Protein AF-A0A0F9DWA5-F1 (afdb_monomer)

Structure (mmCIF, N/CA/C/O backbone):
data_AF-A0A0F9DWA5-F1
#
_entry.id   AF-A0A0F9DWA5-F1
#
loop_
_atom_site.group_PDB
_atom_site.id
_atom_site.type_symbol
_atom_site.label_atom_id
_atom_site.label_alt_id
_atom_site.label_comp_id
_atom_site.label_asym_id
_atom_site.label_entity_id
_atom_site.label_seq_id
_atom_site.pdbx_PDB_ins_code
_atom_site.Cartn_x
_atom_site.Cartn_y
_atom_site.Cartn_z
_atom_site.occupancy
_atom_site.B_iso_or_equiv
_atom_site.auth_seq_id
_atom_site.auth_comp_id
_atom_site.auth_asym_id
_atom_site.auth_atom_id
_atom_site.pdbx_PDB_model_num
ATOM 1 N N . MET A 1 1 ? 22.582 0.067 -8.528 1.00 77.81 1 MET A N 1
ATOM 2 C CA . MET A 1 1 ? 21.166 0.206 -8.926 1.00 77.81 1 MET A CA 1
ATOM 3 C C . MET A 1 1 ? 20.438 1.114 -7.944 1.00 77.81 1 MET A C 1
ATOM 5 O O . MET A 1 1 ? 20.363 0.809 -6.751 1.00 77.81 1 MET A O 1
ATOM 9 N N . LYS A 1 2 ? 20.006 2.281 -8.427 1.00 87.69 2 LYS A N 1
ATOM 10 C CA . LYS A 1 2 ? 19.365 3.342 -7.636 1.00 87.69 2 LYS A CA 1
ATOM 11 C C . LYS A 1 2 ? 17.876 3.031 -7.461 1.00 87.69 2 LYS A C 1
ATOM 13 O O . LYS A 1 2 ? 17.258 2.450 -8.345 1.00 87.69 2 LYS A O 1
ATOM 18 N N . LYS A 1 3 ? 17.306 3.416 -6.318 1.00 91.69 3 LYS A N 1
ATOM 19 C CA . LYS A 1 3 ? 15.872 3.288 -6.018 1.00 91.69 3 LYS A CA 1
ATOM 20 C C . LYS A 1 3 ? 15.357 4.635 -5.540 1.00 91.69 3 LYS A C 1
ATOM 22 O O . LYS A 1 3 ? 15.966 5.217 -4.642 1.00 91.69 3 LYS A O 1
ATOM 27 N N . THR A 1 4 ? 14.267 5.120 -6.111 1.00 92.38 4 THR A N 1
ATOM 28 C CA . THR A 1 4 ? 13.624 6.370 -5.688 1.00 92.38 4 THR A CA 1
ATOM 29 C C . THR A 1 4 ? 12.158 6.120 -5.411 1.00 92.38 4 THR A C 1
ATOM 31 O O . THR A 1 4 ? 11.488 5.388 -6.132 1.00 92.38 4 THR A O 1
ATOM 34 N N . ILE A 1 5 ? 11.658 6.711 -4.332 1.00 91.94 5 ILE A N 1
ATOM 35 C CA . ILE A 1 5 ? 10.231 6.683 -4.042 1.00 91.94 5 ILE A CA 1
ATOM 36 C C . ILE A 1 5 ? 9.532 7.704 -4.941 1.00 91.94 5 ILE A C 1
ATOM 38 O O . ILE A 1 5 ? 9.967 8.852 -5.024 1.00 91.94 5 ILE A O 1
ATOM 42 N N . VAL A 1 6 ? 8.471 7.278 -5.622 1.00 93.25 6 VAL A N 1
ATOM 43 C CA . VAL A 1 6 ? 7.637 8.148 -6.468 1.00 93.25 6 VAL A CA 1
ATOM 44 C C . VAL A 1 6 ? 6.417 8.605 -5.683 1.00 93.25 6 VAL A C 1
ATOM 46 O O . VAL A 1 6 ? 6.073 9.784 -5.669 1.00 93.25 6 VAL A O 1
ATOM 49 N N . THR A 1 7 ? 5.771 7.671 -4.987 1.00 88.31 7 THR A N 1
ATOM 50 C CA . THR A 1 7 ? 4.572 7.947 -4.197 1.00 88.31 7 THR A CA 1
ATOM 51 C C . THR A 1 7 ? 4.711 7.307 -2.826 1.00 88.31 7 THR A C 1
ATOM 53 O O . THR A 1 7 ? 4.876 6.093 -2.703 1.00 88.31 7 THR A O 1
ATOM 56 N N . ASN A 1 8 ? 4.656 8.156 -1.800 1.00 84.38 8 ASN A N 1
ATOM 57 C CA . ASN A 1 8 ? 4.618 7.741 -0.402 1.00 84.38 8 ASN A CA 1
ATOM 58 C C . ASN A 1 8 ? 3.272 7.084 -0.070 1.00 84.38 8 ASN A C 1
ATOM 60 O O . ASN A 1 8 ? 2.264 7.408 -0.703 1.00 84.38 8 ASN A O 1
ATOM 64 N N . PRO A 1 9 ? 3.226 6.200 0.939 1.00 82.38 9 PRO A N 1
ATOM 65 C CA . PRO A 1 9 ? 1.958 5.657 1.384 1.00 82.38 9 PRO A CA 1
ATOM 66 C C . PRO A 1 9 ? 1.143 6.773 2.053 1.00 82.38 9 PRO A C 1
ATOM 68 O O . PRO A 1 9 ? 1.690 7.613 2.768 1.00 82.38 9 PRO A O 1
ATOM 71 N N . VAL A 1 10 ? -0.174 6.781 1.837 1.00 70.56 10 VAL A N 1
ATOM 72 C CA . VAL A 1 10 ? -1.077 7.786 2.437 1.00 70.56 10 VAL A CA 1
ATOM 73 C C . VAL A 1 10 ? -1.199 7.595 3.956 1.00 70.56 10 VAL A C 1
ATOM 75 O O . VAL A 1 10 ? -1.423 8.552 4.693 1.00 70.56 10 VAL A O 1
ATOM 78 N N . TYR A 1 11 ? -1.002 6.363 4.429 1.00 75.19 11 TYR A N 1
ATOM 79 C CA . TYR A 1 11 ? -1.066 5.983 5.837 1.00 75.19 11 TYR A CA 1
ATOM 80 C C . TYR A 1 11 ? 0.146 5.136 6.231 1.00 75.19 11 TYR A C 1
ATOM 82 O O . TYR A 1 11 ? 0.718 4.424 5.406 1.00 75.19 11 TYR A O 1
ATOM 90 N N . TYR A 1 12 ? 0.513 5.179 7.511 1.00 79.44 12 TYR A N 1
ATOM 91 C CA . TYR A 1 12 ? 1.497 4.260 8.082 1.00 79.44 12 TYR A CA 1
ATOM 92 C C . TYR A 1 12 ? 0.883 2.889 8.377 1.00 79.44 12 TYR A C 1
ATOM 94 O O . TYR A 1 12 ? -0.337 2.743 8.443 1.00 79.44 12 TYR A O 1
ATOM 102 N N . ALA A 1 13 ? 1.745 1.899 8.625 1.00 76.31 13 ALA A N 1
ATOM 103 C CA . ALA A 1 13 ? 1.337 0.552 9.029 1.00 76.31 13 ALA A CA 1
ATOM 104 C C . ALA A 1 13 ? 0.605 0.503 10.383 1.00 76.31 13 ALA A C 1
ATOM 106 O O . ALA A 1 13 ? -0.074 -0.474 10.681 1.00 76.31 13 ALA A O 1
ATOM 107 N N . LEU A 1 14 ? 0.734 1.556 11.195 1.00 80.56 14 LEU A N 1
ATOM 108 C CA . LEU A 1 14 ? 0.049 1.716 12.471 1.00 80.56 14 LEU A CA 1
ATOM 109 C C . LEU A 1 14 ? -0.603 3.101 12.522 1.00 80.56 14 LEU A C 1
ATOM 111 O O . LEU A 1 14 ? 0.035 4.104 12.199 1.00 80.56 14 LEU A O 1
ATOM 115 N N . SER A 1 15 ? -1.865 3.175 12.950 1.00 79.69 15 SER A N 1
ATOM 116 C CA . SER A 1 15 ? -2.516 4.469 13.192 1.00 79.69 15 SER A CA 1
ATOM 117 C C . SER A 1 15 ? -1.987 5.143 14.460 1.00 79.69 15 SER A C 1
ATOM 119 O O . SER A 1 15 ? -1.597 4.475 15.418 1.00 79.69 15 SER A O 1
ATOM 121 N N . LEU A 1 16 ? -2.050 6.478 14.505 1.00 80.81 16 LEU A N 1
ATOM 122 C CA . LEU A 1 16 ? -1.724 7.250 15.709 1.00 80.81 16 LEU A CA 1
ATOM 123 C C . LEU A 1 16 ? -2.556 6.795 16.916 1.00 80.81 16 LEU A C 1
ATOM 125 O O . LEU A 1 16 ? -2.011 6.598 17.995 1.00 80.81 16 LEU A O 1
ATOM 129 N N . ALA A 1 17 ? -3.858 6.573 16.727 1.00 71.94 17 ALA A N 1
ATOM 130 C CA . ALA A 1 17 ? -4.742 6.118 17.796 1.00 71.94 17 ALA A CA 1
ATOM 131 C C . ALA A 1 17 ? -4.324 4.742 18.346 1.00 71.94 17 ALA A C 1
ATOM 133 O O . ALA A 1 17 ? -4.272 4.558 19.558 1.00 71.94 17 ALA A O 1
ATOM 134 N N . ALA A 1 18 ? -3.972 3.789 17.474 1.00 73.88 18 ALA A N 1
ATOM 135 C CA . ALA A 1 18 ? -3.475 2.481 17.903 1.00 73.88 18 ALA A CA 1
ATOM 136 C C . ALA A 1 18 ? -2.126 2.586 18.638 1.00 73.88 18 ALA A C 1
ATOM 138 O O . ALA A 1 18 ? -1.909 1.906 19.639 1.00 73.88 18 ALA A O 1
ATOM 139 N N . ALA A 1 19 ? -1.231 3.467 18.181 1.00 83.69 19 ALA A N 1
ATOM 140 C CA . ALA A 1 19 ? 0.032 3.722 18.868 1.00 83.69 19 ALA A CA 1
ATOM 141 C C . ALA A 1 19 ? -0.183 4.338 20.259 1.00 83.69 19 ALA A C 1
ATOM 143 O O . ALA A 1 19 ? 0.452 3.913 21.221 1.00 83.69 19 ALA A O 1
ATOM 144 N N . LYS A 1 20 ? -1.099 5.302 20.382 1.00 80.62 20 LYS A N 1
ATOM 145 C CA . LYS A 1 20 ? -1.460 5.933 21.658 1.00 80.62 20 LYS A CA 1
ATOM 146 C C . LYS A 1 20 ? -2.052 4.939 22.646 1.00 80.62 20 LYS A C 1
ATOM 148 O O . LYS A 1 20 ? -1.640 4.939 23.799 1.00 80.62 20 LYS A O 1
ATOM 153 N N . GLU A 1 21 ? -2.927 4.053 22.180 1.00 80.00 21 GLU A N 1
ATOM 154 C CA . GLU A 1 21 ? -3.483 2.975 23.001 1.00 80.00 21 GLU A CA 1
ATOM 155 C C . GLU A 1 21 ? -2.374 2.057 23.539 1.00 80.00 21 GLU A C 1
ATOM 157 O O . GLU A 1 21 ? -2.288 1.808 24.740 1.00 80.00 21 GLU A O 1
ATOM 162 N N . HIS A 1 22 ? -1.451 1.624 22.672 1.00 81.69 22 HIS A N 1
ATOM 163 C CA . HIS A 1 22 ? -0.311 0.796 23.077 1.00 81.69 22 HIS A CA 1
ATOM 164 C C . HIS A 1 22 ? 0.600 1.500 24.099 1.00 81.69 22 HIS A C 1
ATOM 166 O O . HIS A 1 22 ? 1.087 0.874 25.041 1.00 81.69 22 HIS A O 1
ATOM 172 N N . LEU A 1 23 ? 0.816 2.807 23.929 1.00 87.69 23 LEU A N 1
ATOM 173 C CA . LEU A 1 23 ? 1.617 3.633 24.835 1.00 87.69 23 LEU A CA 1
ATOM 174 C C . LEU A 1 23 ? 0.845 4.098 26.082 1.00 87.69 23 LEU A C 1
ATOM 176 O O . LEU A 1 23 ? 1.458 4.676 26.977 1.00 87.69 23 LEU A O 1
ATOM 180 N N . ARG A 1 24 ? -0.468 3.833 26.157 1.00 88.38 24 ARG A N 1
ATOM 181 C CA . ARG A 1 24 ? -1.392 4.325 27.194 1.00 88.38 24 ARG A CA 1
ATOM 182 C C . ARG A 1 24 ? -1.396 5.855 27.324 1.00 88.38 24 ARG A C 1
ATOM 184 O O . ARG A 1 24 ? -1.389 6.385 28.431 1.00 88.38 24 ARG A O 1
ATOM 191 N N . VAL A 1 25 ? -1.394 6.553 26.188 1.00 84.81 25 VAL A N 1
ATOM 192 C CA . VAL A 1 25 ? -1.434 8.022 26.097 1.00 84.81 25 VAL A CA 1
ATOM 193 C C . VAL A 1 25 ? -2.840 8.479 25.710 1.00 84.81 25 VAL A C 1
ATOM 195 O O . VAL A 1 25 ? -3.324 8.156 24.627 1.00 84.81 25 VAL A O 1
ATOM 198 N N . ASP A 1 26 ? -3.481 9.275 26.561 1.00 86.19 26 ASP A N 1
ATOM 199 C CA . ASP A 1 26 ? -4.858 9.760 26.383 1.00 86.19 26 ASP A CA 1
ATOM 200 C C . ASP A 1 26 ? -4.954 11.230 25.924 1.00 86.19 26 ASP A C 1
ATOM 202 O O . ASP A 1 26 ? -5.999 11.669 25.444 1.00 86.19 26 ASP A O 1
ATOM 206 N N . HIS A 1 27 ? -3.862 11.991 25.993 1.00 85.69 27 HIS A N 1
ATOM 207 C CA . HIS A 1 27 ? -3.812 13.406 25.615 1.00 85.69 27 HIS A CA 1
ATOM 208 C C . HIS A 1 27 ? -3.275 13.634 24.196 1.00 85.69 27 HIS A C 1
ATOM 210 O O . HIS A 1 27 ? -2.705 12.740 23.578 1.00 85.69 27 HIS A O 1
ATOM 216 N N . THR A 1 28 ? -3.418 14.852 23.667 1.00 90.56 28 THR A N 1
ATOM 217 C CA . THR A 1 28 ? -3.025 15.206 22.285 1.00 90.56 28 THR A CA 1
ATOM 218 C C . THR A 1 28 ? -1.661 15.889 22.158 1.00 90.56 28 THR A C 1
ATOM 220 O O . THR A 1 28 ? -1.151 16.042 21.052 1.00 90.56 28 THR A O 1
ATOM 223 N N . ALA A 1 29 ? -1.036 16.287 23.273 1.00 93.25 29 ALA A N 1
ATOM 224 C CA . ALA A 1 29 ? 0.234 17.026 23.256 1.00 93.25 29 ALA A CA 1
ATOM 225 C C . ALA A 1 29 ? 1.382 16.286 22.533 1.00 93.25 29 ALA A C 1
ATOM 227 O O . ALA A 1 29 ? 2.202 16.928 21.880 1.00 93.25 29 ALA A O 1
ATOM 228 N N . ASP A 1 30 ? 1.397 14.951 22.588 1.00 92.50 30 ASP A N 1
ATOM 229 C CA . ASP A 1 30 ? 2.454 14.121 21.996 1.00 92.50 30 ASP A CA 1
ATOM 230 C C . ASP A 1 30 ? 2.105 13.591 20.599 1.00 92.50 30 ASP A C 1
ATOM 232 O O . ASP A 1 30 ? 2.911 12.887 19.988 1.00 92.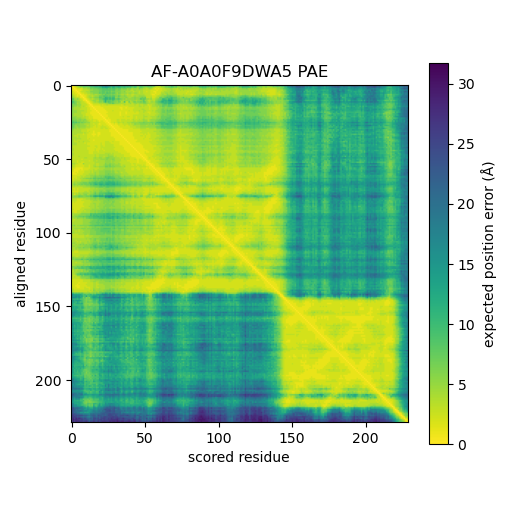50 30 ASP A O 1
ATOM 236 N N . ASP A 1 31 ? 0.937 13.936 20.050 1.00 88.19 31 ASP A N 1
ATOM 237 C CA . ASP A 1 31 ? 0.432 13.361 18.797 1.00 88.19 31 ASP A CA 1
ATOM 238 C C . ASP A 1 31 ? 1.412 13.552 17.632 1.00 88.19 31 ASP A C 1
ATOM 240 O O . ASP A 1 31 ? 1.652 12.629 16.846 1.00 88.19 31 ASP A O 1
ATOM 244 N N . ALA A 1 32 ? 2.040 14.728 17.546 1.00 89.56 32 ALA A N 1
ATOM 245 C CA . ALA A 1 32 ? 3.037 15.035 16.523 1.00 89.56 32 ALA A CA 1
ATOM 246 C C . ALA A 1 32 ? 4.321 14.201 16.688 1.00 89.56 32 ALA A C 1
ATOM 248 O O . ALA A 1 32 ? 4.887 13.705 15.705 1.00 89.56 32 ALA A O 1
ATOM 249 N N . TYR A 1 33 ? 4.772 14.011 17.930 1.00 93.25 33 TYR A N 1
ATOM 250 C CA . TYR A 1 33 ? 5.965 13.223 18.221 1.00 93.25 33 TYR A CA 1
ATOM 251 C C . TYR A 1 33 ? 5.721 11.736 17.956 1.00 93.25 33 TYR A C 1
ATOM 253 O O . TYR A 1 33 ? 6.492 11.113 17.226 1.00 93.25 33 TYR A O 1
ATOM 261 N N . ILE A 1 34 ? 4.612 11.187 18.461 1.00 89.12 34 ILE A N 1
ATOM 262 C CA . ILE A 1 34 ? 4.220 9.790 18.245 1.00 89.12 34 ILE A CA 1
ATOM 263 C C . ILE A 1 34 ? 4.060 9.516 16.746 1.00 89.12 34 ILE A C 1
ATOM 265 O O . ILE A 1 34 ? 4.596 8.528 16.253 1.00 89.12 34 ILE A O 1
ATOM 269 N N . SER A 1 35 ? 3.426 10.419 15.990 1.00 87.06 35 SER A N 1
ATOM 270 C CA . SER A 1 35 ? 3.307 10.287 14.529 1.00 87.06 35 SER A CA 1
ATOM 271 C C . SER A 1 35 ? 4.669 10.201 13.835 1.00 87.06 35 SER A C 1
ATOM 273 O O . SER A 1 35 ? 4.864 9.383 12.936 1.00 87.06 35 SER A O 1
ATOM 275 N N . THR A 1 36 ? 5.642 10.997 14.285 1.00 89.88 36 THR A N 1
ATOM 276 C CA . THR A 1 36 ? 7.017 10.935 13.770 1.00 89.88 36 THR A CA 1
ATOM 277 C C . THR A 1 36 ? 7.680 9.600 14.123 1.00 89.88 36 THR A C 1
ATOM 279 O O . THR A 1 36 ? 8.304 8.977 13.263 1.00 89.88 36 THR A O 1
ATOM 282 N N . GLN A 1 37 ? 7.513 9.119 15.361 1.00 92.31 37 GLN A N 1
ATOM 283 C CA . GLN A 1 37 ? 8.062 7.831 15.798 1.00 92.31 37 GLN A CA 1
ATOM 284 C C . GLN A 1 37 ? 7.460 6.646 15.037 1.00 92.31 37 GLN A C 1
ATOM 286 O O . GLN A 1 37 ? 8.197 5.728 14.687 1.00 92.31 37 GLN A O 1
ATOM 291 N N . ILE A 1 38 ? 6.164 6.680 14.706 1.00 89.62 38 ILE A N 1
ATOM 292 C CA . ILE A 1 38 ? 5.529 5.675 13.840 1.00 89.62 38 ILE A CA 1
ATOM 293 C C . ILE A 1 38 ? 6.232 5.631 12.478 1.00 89.62 38 ILE A C 1
ATOM 295 O O . ILE A 1 38 ? 6.550 4.545 11.988 1.00 89.62 38 ILE A O 1
ATOM 299 N N . GLY A 1 39 ? 6.530 6.791 11.885 1.00 86.94 39 GLY A N 1
ATOM 300 C CA . GLY A 1 39 ? 7.271 6.875 10.626 1.00 86.94 39 GLY A CA 1
ATOM 301 C C . GLY A 1 39 ? 8.676 6.275 10.729 1.00 86.94 39 GLY A C 1
ATOM 302 O O . GLY A 1 39 ? 9.043 5.418 9.925 1.00 86.94 39 GLY A O 1
ATOM 303 N N . VAL A 1 40 ? 9.445 6.651 11.757 1.00 89.62 40 VAL A N 1
ATOM 304 C CA . VAL A 1 40 ? 10.798 6.109 11.986 1.00 89.62 40 VAL A CA 1
ATOM 305 C C . VAL A 1 40 ? 10.766 4.598 12.2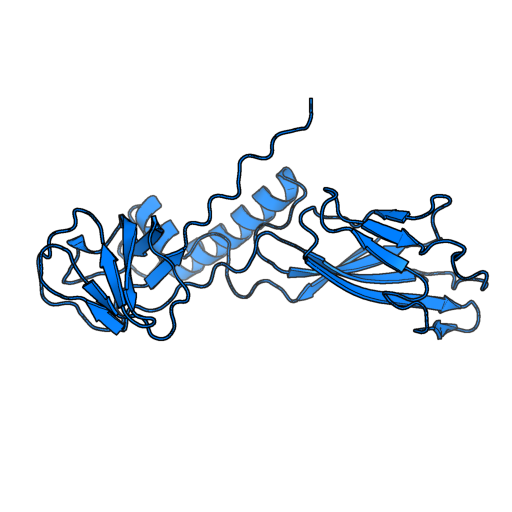22 1.00 89.62 40 VAL A C 1
ATOM 307 O O . VAL A 1 40 ? 11.561 3.865 11.630 1.00 89.62 40 VAL A O 1
ATOM 310 N N . ALA A 1 41 ? 9.839 4.116 13.051 1.00 90.50 41 ALA A N 1
ATOM 311 C CA . ALA A 1 41 ? 9.671 2.695 13.333 1.00 90.50 41 ALA A CA 1
ATOM 312 C C . ALA A 1 41 ? 9.296 1.913 12.067 1.00 90.50 41 ALA A C 1
ATOM 314 O O . ALA A 1 41 ? 9.882 0.863 11.808 1.00 90.50 41 ALA A O 1
ATOM 315 N N . THR A 1 42 ? 8.397 2.458 11.241 1.00 89.62 42 THR A N 1
ATOM 316 C CA . THR A 1 42 ? 8.016 1.866 9.950 1.00 89.62 42 THR A CA 1
ATOM 317 C C . THR A 1 42 ? 9.231 1.755 9.032 1.00 89.62 42 THR A C 1
ATOM 319 O O . THR A 1 42 ? 9.533 0.669 8.547 1.00 89.62 42 THR A O 1
ATOM 322 N N . LEU A 1 43 ? 10.002 2.835 8.863 1.00 88.12 43 LEU A N 1
ATOM 323 C CA . LEU A 1 43 ? 11.220 2.823 8.043 1.00 88.12 43 LEU A CA 1
ATOM 324 C C . LEU A 1 43 ? 12.256 1.816 8.558 1.00 88.12 43 LEU A C 1
ATOM 326 O O . LEU A 1 43 ? 12.900 1.120 7.769 1.00 88.12 43 LEU A O 1
ATOM 330 N N . LYS A 1 44 ? 12.415 1.710 9.882 1.00 90.25 44 LYS A N 1
ATOM 331 C CA . LYS A 1 44 ? 13.334 0.752 10.501 1.00 90.25 44 LYS A CA 1
ATOM 332 C C . LYS A 1 44 ? 12.888 -0.691 10.261 1.00 90.25 44 LYS A C 1
ATOM 334 O O . LYS A 1 44 ? 13.730 -1.521 9.914 1.00 90.25 44 LYS A O 1
ATOM 339 N N . ALA A 1 45 ? 11.596 -0.975 10.411 1.00 89.56 45 ALA A N 1
ATOM 340 C CA . ALA A 1 45 ? 11.018 -2.286 10.140 1.00 89.56 45 ALA A CA 1
ATOM 341 C C . ALA A 1 45 ? 11.176 -2.664 8.662 1.00 89.56 45 ALA A C 1
ATOM 343 O O . ALA A 1 45 ? 11.702 -3.730 8.359 1.00 89.56 45 ALA A O 1
ATOM 344 N N . GLU A 1 46 ? 10.828 -1.770 7.736 1.00 90.81 46 GLU A N 1
ATOM 345 C CA . GLU A 1 46 ? 10.997 -1.990 6.294 1.00 90.81 46 GLU A CA 1
ATOM 346 C C . GLU A 1 46 ? 12.461 -2.231 5.903 1.00 90.81 46 GLU A C 1
ATOM 348 O O . GLU A 1 46 ? 12.759 -3.100 5.081 1.00 90.81 46 GLU A O 1
ATOM 353 N N . SER A 1 47 ? 13.395 -1.496 6.518 1.00 88.00 47 SER A N 1
ATOM 354 C CA . SER A 1 47 ? 14.834 -1.685 6.311 1.00 88.00 47 SER A CA 1
ATOM 355 C C . SER A 1 47 ? 15.304 -3.069 6.766 1.00 88.00 47 SER A C 1
ATOM 357 O O . SER A 1 47 ? 16.063 -3.725 6.052 1.00 88.00 47 SER A O 1
ATOM 359 N N . TYR A 1 48 ? 14.831 -3.524 7.930 1.00 89.00 48 TYR A N 1
ATOM 360 C CA . TYR A 1 48 ? 15.170 -4.834 8.481 1.00 89.00 48 TYR A CA 1
ATOM 361 C C . TYR A 1 48 ? 14.557 -5.978 7.662 1.00 89.00 48 TYR A C 1
ATOM 363 O O . TYR A 1 48 ? 15.246 -6.934 7.317 1.00 89.00 48 TYR A O 1
ATOM 371 N N . LEU A 1 49 ? 13.280 -5.846 7.295 1.00 87.50 49 LEU A N 1
ATOM 372 C CA . LEU A 1 49 ? 12.525 -6.851 6.545 1.00 87.50 49 LEU A CA 1
ATOM 373 C C . LEU A 1 49 ? 12.871 -6.874 5.050 1.00 87.50 49 LEU A C 1
ATOM 375 O O . LEU A 1 49 ? 12.512 -7.826 4.362 1.00 87.50 49 LEU A O 1
ATOM 379 N N . ARG A 1 50 ? 13.536 -5.828 4.536 1.00 88.69 50 ARG A N 1
ATOM 380 C CA . ARG A 1 50 ? 13.775 -5.585 3.099 1.00 88.69 50 ARG A CA 1
ATOM 381 C C . ARG A 1 50 ? 12.486 -5.599 2.264 1.00 88.69 50 ARG A C 1
ATOM 383 O O . ARG A 1 50 ? 12.490 -5.994 1.099 1.00 88.69 50 ARG A O 1
ATOM 390 N N . ARG A 1 51 ? 11.386 -5.145 2.864 1.00 89.56 51 ARG A N 1
ATOM 391 C CA . ARG A 1 51 ? 10.026 -5.155 2.304 1.00 89.56 51 ARG A CA 1
ATOM 392 C C . ARG A 1 51 ? 9.348 -3.811 2.535 1.00 89.56 51 ARG A C 1
ATOM 394 O O . ARG A 1 51 ? 9.797 -3.037 3.378 1.00 89.56 51 ARG A O 1
ATOM 401 N N . LYS A 1 52 ? 8.270 -3.552 1.796 1.00 88.94 52 LYS A N 1
ATOM 402 C CA . LYS A 1 52 ? 7.396 -2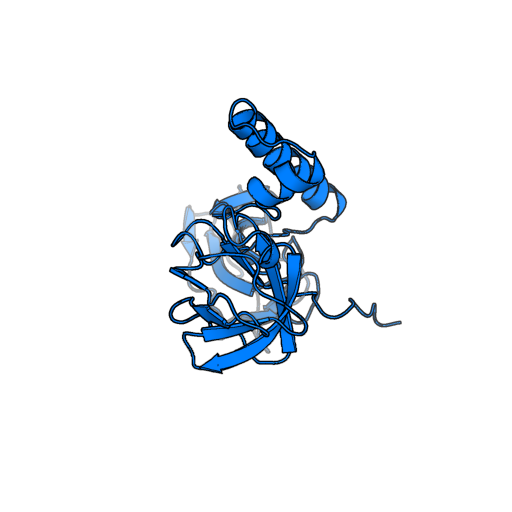.391 1.990 1.00 88.94 52 LYS A CA 1
ATOM 403 C C . LYS A 1 52 ? 6.090 -2.840 2.607 1.00 88.94 52 LYS A C 1
ATOM 405 O O . LYS A 1 52 ? 5.448 -3.735 2.076 1.00 88.94 52 LYS A O 1
ATOM 410 N N . LEU A 1 53 ? 5.759 -2.284 3.771 1.00 86.50 53 LEU A N 1
ATOM 411 C CA . LEU A 1 53 ? 4.624 -2.761 4.565 1.00 86.50 53 LEU A CA 1
ATOM 412 C C . LEU A 1 53 ? 3.304 -2.239 4.005 1.00 86.50 53 LEU A C 1
ATOM 414 O O . LEU A 1 53 ? 2.337 -2.984 3.937 1.00 86.50 53 LEU A O 1
ATOM 418 N N . ILE A 1 54 ? 3.293 -0.981 3.567 1.00 86.69 54 ILE A N 1
ATOM 419 C CA . ILE A 1 54 ? 2.145 -0.349 2.918 1.00 86.69 54 ILE A CA 1
ATOM 420 C C . ILE A 1 54 ? 2.454 -0.147 1.444 1.00 86.69 54 ILE A C 1
ATOM 422 O O . ILE A 1 54 ? 3.597 0.151 1.091 1.00 86.69 54 ILE A O 1
ATOM 426 N N . THR A 1 55 ? 1.433 -0.293 0.601 1.00 88.56 55 THR A N 1
ATOM 427 C CA . THR A 1 55 ? 1.549 -0.082 -0.842 1.00 88.56 55 THR A CA 1
ATOM 428 C C . THR A 1 55 ? 2.149 1.286 -1.171 1.00 88.56 55 THR A C 1
ATOM 430 O O . THR A 1 55 ? 1.664 2.325 -0.717 1.00 88.56 55 THR A O 1
ATOM 433 N N . GLN A 1 56 ? 3.214 1.270 -1.971 1.00 90.31 56 GLN A N 1
ATOM 434 C CA . GLN A 1 56 ? 3.982 2.434 -2.410 1.00 90.31 56 GLN A CA 1
ATOM 435 C C . GLN A 1 56 ? 4.422 2.265 -3.863 1.00 90.31 56 GLN A C 1
ATOM 437 O O . GLN A 1 56 ? 4.606 1.142 -4.338 1.00 90.31 56 GLN A O 1
ATOM 442 N N . THR A 1 57 ? 4.676 3.388 -4.534 1.00 93.56 57 THR A N 1
ATOM 443 C CA . THR A 1 57 ? 5.220 3.399 -5.898 1.00 93.56 57 THR A CA 1
ATOM 444 C C . THR A 1 57 ? 6.702 3.731 -5.863 1.00 93.56 57 THR A C 1
ATOM 446 O O . THR A 1 57 ? 7.107 4.760 -5.310 1.00 93.56 57 THR A O 1
ATOM 449 N N . TRP A 1 58 ? 7.505 2.874 -6.485 1.00 95.44 58 TRP A N 1
ATOM 450 C CA . TRP A 1 58 ? 8.956 2.974 -6.540 1.00 95.44 58 TRP A CA 1
ATOM 451 C C . TRP A 1 58 ? 9.452 2.986 -7.980 1.00 95.44 58 TRP A C 1
ATOM 453 O O . TRP A 1 58 ? 8.901 2.331 -8.858 1.00 95.44 58 TRP A O 1
ATOM 463 N N . GLN A 1 59 ? 10.531 3.728 -8.185 1.00 96.00 59 GLN A N 1
ATOM 464 C CA . GLN A 1 59 ? 11.360 3.704 -9.376 1.00 96.00 59 GLN A CA 1
ATOM 465 C C . GLN A 1 59 ? 12.645 2.946 -9.067 1.00 96.00 59 GLN A C 1
ATOM 467 O O . GLN A 1 59 ? 13.279 3.152 -8.023 1.00 96.00 59 GLN A O 1
ATOM 472 N N . TYR A 1 60 ? 13.037 2.087 -9.992 1.00 95.31 60 TYR A N 1
ATOM 473 C CA . TYR A 1 60 ? 14.271 1.330 -9.956 1.00 95.31 60 TYR A CA 1
ATOM 474 C C . TYR A 1 60 ? 15.058 1.568 -11.231 1.00 95.31 60 TYR A C 1
ATOM 476 O O . TYR A 1 60 ? 14.508 1.477 -12.323 1.00 95.31 60 TYR A O 1
ATOM 484 N N . PHE A 1 61 ? 16.343 1.869 -11.068 1.00 94.31 61 PHE A N 1
ATOM 485 C CA . PHE A 1 61 ? 17.226 2.166 -12.183 1.00 94.31 61 PHE A CA 1
ATOM 486 C C . PHE A 1 61 ? 18.320 1.117 -12.322 1.00 94.31 61 PHE A C 1
ATOM 488 O O . PHE A 1 61 ? 18.997 0.777 -11.336 1.00 94.31 61 PHE A O 1
ATOM 495 N N . MET A 1 62 ? 18.505 0.654 -13.556 1.00 93.50 62 MET A N 1
ATOM 496 C CA . MET A 1 62 ? 19.510 -0.331 -13.941 1.00 93.50 62 MET A CA 1
ATOM 497 C C . MET A 1 62 ? 20.454 0.254 -14.991 1.00 93.50 62 MET A C 1
ATOM 499 O O . MET A 1 62 ? 20.053 1.061 -15.829 1.00 93.50 62 MET A O 1
ATOM 503 N N . ASP A 1 63 ? 21.716 -0.169 -14.922 1.00 92.44 63 ASP A N 1
ATOM 504 C CA . ASP A 1 63 ? 22.774 0.282 -15.832 1.00 92.44 63 ASP A CA 1
ATOM 505 C C . ASP A 1 63 ? 22.870 -0.595 -17.093 1.00 92.44 63 ASP A C 1
ATOM 507 O O . ASP A 1 63 ? 23.411 -0.165 -18.106 1.00 92.44 63 ASP A O 1
ATOM 511 N N . TYR A 1 64 ? 22.340 -1.821 -17.035 1.00 92.06 64 TYR A N 1
ATOM 512 C CA . TYR A 1 64 ? 22.345 -2.801 -18.120 1.00 92.06 64 TYR A CA 1
ATOM 513 C C . TYR A 1 64 ? 21.168 -3.776 -17.976 1.00 92.06 64 TYR A C 1
ATOM 515 O O . TYR A 1 64 ? 20.673 -3.994 -16.866 1.00 92.06 64 TYR A O 1
ATOM 523 N N . TRP A 1 65 ? 20.738 -4.368 -19.093 1.00 93.69 65 TRP A N 1
ATOM 524 C CA . TRP A 1 65 ? 19.771 -5.469 -19.104 1.00 93.69 65 TRP A CA 1
ATOM 525 C C . TRP A 1 65 ? 20.397 -6.747 -18.529 1.00 93.69 65 TRP A C 1
ATOM 527 O O . TRP A 1 65 ? 21.569 -7.008 -18.804 1.00 93.69 65 TRP A O 1
ATOM 537 N N . PRO A 1 66 ? 19.666 -7.544 -17.731 1.00 93.00 66 PRO A N 1
ATOM 538 C CA . PRO A 1 66 ? 20.207 -8.785 -17.186 1.00 93.00 66 PRO A CA 1
ATOM 539 C C . PRO A 1 66 ? 20.441 -9.828 -18.291 1.00 93.00 66 PRO A C 1
ATOM 541 O O . PRO A 1 66 ? 19.841 -9.765 -19.359 1.00 93.00 66 PRO A O 1
ATOM 544 N N . GLU A 1 67 ? 21.294 -10.815 -18.013 1.00 90.94 67 GLU A N 1
ATOM 545 C CA . GLU A 1 67 ? 21.510 -11.961 -18.915 1.00 90.94 67 GLU A CA 1
ATOM 546 C C . GLU A 1 67 ? 20.348 -12.968 -18.864 1.00 90.94 67 GLU A C 1
ATOM 548 O O . GLU A 1 67 ? 20.110 -13.708 -19.816 1.00 90.94 67 GLU A O 1
ATOM 553 N N . GLU A 1 68 ? 19.615 -12.979 -17.751 1.00 92.81 68 GLU A N 1
ATOM 554 C CA . GLU A 1 68 ? 18.458 -13.842 -17.523 1.00 92.81 68 GLU A CA 1
ATOM 555 C C . GLU A 1 68 ? 17.210 -13.321 -18.243 1.00 92.81 68 GLU A C 1
ATOM 557 O O . GLU A 1 68 ? 17.027 -12.118 -18.430 1.00 92.81 68 GLU A O 1
ATOM 562 N N . ASN A 1 69 ? 16.258 -14.209 -18.526 1.00 93.69 69 ASN A N 1
ATOM 563 C CA . ASN A 1 69 ? 14.978 -13.847 -19.143 1.00 93.69 69 ASN A CA 1
ATOM 564 C C . ASN A 1 69 ? 13.992 -13.138 -18.191 1.00 93.69 69 ASN A C 1
ATOM 566 O O . ASN A 1 69 ? 12.802 -13.049 -18.491 1.00 93.69 69 ASN A O 1
ATOM 570 N N . TYR A 1 70 ? 14.454 -12.662 -17.036 1.00 93.94 70 TYR A N 1
ATOM 571 C CA . TYR A 1 70 ? 13.640 -11.902 -16.101 1.00 93.94 70 TYR A CA 1
ATOM 572 C C . TYR A 1 70 ? 14.434 -10.811 -15.381 1.00 93.94 70 TYR A C 1
ATOM 574 O O . TYR A 1 70 ? 15.631 -10.930 -15.112 1.00 93.94 70 TYR A O 1
ATOM 582 N N . ILE A 1 71 ? 13.720 -9.764 -14.980 1.00 94.56 71 ILE A N 1
ATOM 583 C CA . ILE A 1 71 ? 14.201 -8.693 -14.116 1.00 94.56 71 ILE A CA 1
ATOM 584 C C . ILE A 1 71 ? 13.581 -8.882 -12.734 1.00 94.56 71 ILE A C 1
ATOM 586 O O . ILE A 1 71 ? 12.367 -8.772 -12.563 1.00 94.56 71 ILE A O 1
ATOM 590 N N . THR A 1 72 ? 14.412 -9.134 -11.724 1.00 93.31 72 THR A N 1
ATOM 591 C CA . THR A 1 72 ? 13.957 -9.198 -10.328 1.00 93.31 72 THR A CA 1
ATOM 592 C C . THR A 1 72 ? 13.782 -7.795 -9.765 1.00 93.31 72 THR A C 1
ATOM 594 O O . THR A 1 72 ? 14.750 -7.032 -9.666 1.00 93.31 72 THR A O 1
ATOM 597 N N . LEU A 1 73 ? 12.566 -7.466 -9.333 1.00 92.50 73 LEU A N 1
ATOM 598 C CA . LEU A 1 73 ? 12.279 -6.178 -8.719 1.00 92.50 73 LEU A CA 1
ATOM 599 C C . LEU A 1 73 ? 12.567 -6.206 -7.214 1.00 92.50 73 LEU A C 1
ATOM 601 O O . LEU A 1 73 ? 12.329 -7.207 -6.533 1.00 92.50 73 LEU A O 1
ATOM 605 N N . PRO A 1 74 ? 13.130 -5.116 -6.664 1.00 87.75 74 PRO A N 1
ATOM 606 C CA . PRO A 1 74 ? 13.376 -5.030 -5.239 1.00 87.75 74 PRO A CA 1
ATOM 607 C C . PRO A 1 74 ? 12.063 -4.836 -4.481 1.00 87.75 74 PRO A C 1
ATOM 609 O O . PRO A 1 74 ? 11.146 -4.204 -4.986 1.00 87.75 74 PRO A O 1
ATOM 612 N N . PHE A 1 75 ? 12.067 -5.250 -3.212 1.00 82.94 75 PHE A N 1
ATOM 613 C CA . PHE A 1 75 ? 10.913 -5.201 -2.312 1.00 82.94 75 PHE A CA 1
ATOM 614 C C . PHE A 1 75 ? 9.837 -6.212 -2.744 1.00 82.94 75 PHE A C 1
ATOM 616 O O . PHE A 1 75 ? 9.192 -6.066 -3.774 1.00 82.94 75 PHE A O 1
ATOM 623 N N . GLY A 1 76 ? 9.695 -7.284 -1.959 1.00 80.38 76 GLY A N 1
ATOM 624 C CA . GLY A 1 76 ? 8.686 -8.323 -2.182 1.00 80.38 76 GLY A CA 1
ATOM 625 C C . GLY A 1 76 ? 7.246 -7.798 -2.180 1.00 80.38 76 GLY A C 1
ATOM 626 O O . GLY A 1 76 ? 7.016 -6.649 -1.806 1.00 80.38 76 GLY A O 1
ATOM 627 N N . GLN A 1 77 ? 6.287 -8.661 -2.536 1.00 87.94 77 GLN A N 1
ATOM 628 C CA . GLN A 1 77 ? 4.887 -8.292 -2.824 1.00 87.94 77 GLN A CA 1
ATOM 629 C C . GLN A 1 77 ? 4.780 -7.228 -3.918 1.00 87.94 77 GLN A C 1
ATOM 631 O O . GLN A 1 77 ? 4.530 -6.052 -3.655 1.00 87.94 77 GLN A O 1
ATOM 636 N N . LEU A 1 78 ? 5.008 -7.655 -5.157 1.00 91.44 78 LEU A N 1
ATOM 637 C CA . LEU A 1 78 ? 4.756 -6.843 -6.339 1.00 91.44 78 LEU A CA 1
ATOM 638 C C . LEU A 1 78 ? 3.252 -6.847 -6.641 1.00 91.44 78 LEU A C 1
ATOM 640 O O . LEU A 1 78 ? 2.659 -7.913 -6.764 1.00 91.44 78 LEU A O 1
ATOM 644 N N . ASN A 1 79 ? 2.653 -5.670 -6.812 1.00 90.19 79 ASN A N 1
ATOM 645 C CA . ASN A 1 79 ? 1.240 -5.548 -7.185 1.00 90.19 79 ASN A CA 1
ATOM 646 C C . ASN A 1 79 ? 1.100 -5.329 -8.692 1.00 90.19 79 ASN A C 1
ATOM 648 O O . ASN A 1 79 ? 0.267 -5.943 -9.352 1.00 90.19 79 ASN A O 1
ATOM 652 N N . SER A 1 80 ? 1.903 -4.416 -9.239 1.00 92.94 80 SER A N 1
ATOM 653 C CA . SER A 1 80 ? 1.873 -4.065 -10.658 1.00 92.94 80 SER A CA 1
ATOM 654 C C . SER A 1 80 ? 3.153 -3.355 -11.071 1.00 92.94 80 SER A C 1
ATOM 656 O O . SER A 1 80 ? 3.734 -2.615 -10.278 1.00 92.94 80 SER A O 1
ATOM 658 N N . ILE A 1 81 ? 3.532 -3.486 -12.335 1.00 95.88 81 ILE A N 1
ATOM 659 C CA . ILE A 1 81 ? 4.580 -2.680 -12.964 1.00 95.88 81 ILE A CA 1
ATOM 660 C C . ILE A 1 81 ? 3.871 -1.639 -13.831 1.00 95.88 81 ILE A C 1
ATOM 662 O O . ILE A 1 81 ? 2.972 -1.978 -14.589 1.00 95.88 81 ILE A O 1
ATOM 666 N N . THR A 1 82 ? 4.202 -0.361 -13.653 1.00 95.62 82 THR A N 1
ATOM 667 C CA . THR A 1 82 ? 3.596 0.730 -14.430 1.00 95.62 82 THR A CA 1
ATOM 668 C C . THR A 1 82 ? 4.232 0.838 -15.805 1.00 95.62 82 THR A C 1
ATOM 670 O O . THR A 1 82 ? 3.527 1.052 -16.782 1.00 95.62 82 THR A O 1
ATOM 673 N N . HIS A 1 83 ? 5.560 0.763 -15.864 1.00 95.38 83 HIS A N 1
ATOM 674 C CA . HIS A 1 83 ? 6.314 0.815 -17.110 1.00 95.38 83 HIS A CA 1
ATOM 675 C C . HIS A 1 83 ? 7.744 0.322 -16.890 1.00 95.38 83 HIS A C 1
ATOM 677 O O . HIS A 1 83 ? 8.273 0.382 -15.772 1.00 95.38 83 HIS A O 1
ATOM 683 N N . ILE A 1 84 ? 8.350 -0.128 -17.983 1.00 96.44 84 ILE A N 1
ATOM 684 C CA . ILE A 1 84 ? 9.785 -0.325 -18.128 1.00 96.44 84 ILE A CA 1
ATOM 685 C C . ILE A 1 84 ? 10.190 0.522 -19.333 1.00 96.44 84 ILE A C 1
ATOM 687 O O . ILE A 1 84 ? 9.678 0.339 -20.430 1.00 96.44 84 ILE A O 1
ATOM 691 N N . LYS A 1 85 ? 11.071 1.493 -19.119 1.00 95.56 85 LYS A N 1
ATOM 692 C CA . LYS A 1 85 ? 11.532 2.423 -20.154 1.00 95.56 85 LYS A CA 1
ATOM 693 C C . LYS A 1 85 ? 13.039 2.398 -20.210 1.00 95.56 85 LYS A C 1
ATOM 695 O O . LYS A 1 85 ? 13.694 2.164 -19.193 1.00 95.56 85 LYS A O 1
ATOM 700 N N . TYR A 1 86 ? 13.593 2.698 -21.374 1.00 95.75 86 TYR A N 1
ATOM 701 C CA . TYR A 1 86 ? 15.035 2.805 -21.520 1.00 95.75 86 TYR A CA 1
ATOM 702 C C . TYR A 1 86 ? 15.431 4.016 -22.354 1.00 95.75 86 TYR A C 1
ATOM 704 O O . TYR A 1 86 ? 14.734 4.413 -23.281 1.00 95.75 86 TYR A O 1
ATOM 712 N N . THR A 1 87 ? 16.559 4.624 -22.008 1.00 95.75 87 THR A N 1
ATOM 713 C CA . THR A 1 87 ? 17.139 5.753 -22.733 1.00 95.75 87 THR A CA 1
ATOM 714 C C . THR A 1 87 ? 18.353 5.276 -23.513 1.00 95.75 87 THR A C 1
ATOM 716 O O . THR A 1 87 ? 19.253 4.649 -22.945 1.00 95.75 87 THR A O 1
ATOM 719 N N . ASP A 1 88 ? 18.368 5.555 -24.812 1.00 92.62 88 ASP A N 1
ATOM 720 C CA . ASP A 1 88 ? 19.487 5.218 -25.687 1.00 92.62 88 ASP A CA 1
ATOM 721 C C . ASP A 1 88 ? 20.657 6.212 -25.562 1.00 92.62 88 ASP A C 1
ATOM 723 O O . ASP A 1 88 ? 20.596 7.214 -24.847 1.00 92.62 88 ASP A O 1
ATOM 727 N N . ILE A 1 89 ? 21.757 5.917 -26.255 1.00 92.69 89 ILE A N 1
ATOM 728 C CA . ILE A 1 89 ? 22.978 6.728 -26.261 1.00 92.69 89 ILE A CA 1
ATOM 729 C C . ILE A 1 89 ? 22.765 8.136 -26.836 1.00 92.69 89 ILE A C 1
ATOM 731 O O . ILE A 1 89 ? 23.514 9.052 -26.490 1.00 92.69 89 ILE A O 1
ATOM 735 N N . ASP A 1 90 ? 21.732 8.315 -27.661 1.00 91.19 90 ASP A N 1
ATOM 736 C CA . ASP A 1 90 ? 21.353 9.594 -28.258 1.00 91.19 90 ASP A CA 1
ATOM 737 C C . ASP A 1 90 ? 20.458 10.426 -27.315 1.00 91.19 90 ASP A C 1
ATOM 739 O O . ASP A 1 90 ? 20.164 11.592 -27.590 1.00 91.19 90 ASP A O 1
ATOM 743 N N . GLY A 1 91 ? 20.073 9.864 -26.162 1.00 89.19 91 GLY A N 1
ATOM 744 C CA . GLY A 1 91 ? 19.247 10.511 -25.145 1.00 89.19 91 GLY A CA 1
ATOM 745 C C . GLY A 1 91 ? 17.742 10.377 -25.387 1.00 89.19 91 GLY A C 1
ATOM 746 O O . GLY A 1 91 ? 16.962 11.056 -24.715 1.00 89.19 91 GLY A O 1
ATOM 747 N N . THR A 1 92 ? 17.318 9.518 -26.315 1.00 93.00 92 THR A N 1
ATOM 748 C CA . THR A 1 92 ? 15.903 9.258 -26.593 1.00 93.00 92 THR A CA 1
ATOM 749 C C . THR A 1 92 ? 15.365 8.234 -25.603 1.00 93.00 92 THR A C 1
ATOM 751 O O . THR A 1 92 ? 15.891 7.128 -25.480 1.00 93.00 92 THR A O 1
ATOM 754 N N . THR A 1 93 ? 14.296 8.593 -24.889 1.00 94.81 93 THR A N 1
ATOM 755 C CA . THR A 1 93 ? 13.573 7.654 -24.027 1.00 94.81 93 THR A CA 1
ATOM 756 C C . THR A 1 93 ? 12.577 6.853 -24.852 1.00 94.81 93 THR A C 1
ATOM 758 O O . THR A 1 93 ? 11.596 7.396 -25.358 1.00 94.81 93 THR A O 1
ATOM 761 N N . ASN A 1 94 ? 12.821 5.554 -24.931 1.00 93.62 94 ASN A N 1
ATOM 762 C CA . ASN A 1 94 ? 11.955 4.571 -25.553 1.00 93.62 94 ASN A CA 1
ATOM 763 C C . ASN A 1 94 ? 10.950 4.044 -24.521 1.00 93.62 94 ASN A C 1
ATOM 765 O O . ASN A 1 94 ? 11.275 3.839 -23.343 1.00 93.62 94 ASN A O 1
ATOM 769 N N . THR A 1 95 ? 9.707 3.888 -24.963 1.00 94.06 95 THR A N 1
ATOM 770 C CA . THR A 1 95 ? 8.561 3.498 -24.128 1.00 94.06 95 THR A CA 1
ATOM 771 C C . THR A 1 95 ? 7.736 2.389 -24.771 1.00 94.06 95 THR A C 1
ATOM 773 O O . THR A 1 95 ? 6.560 2.275 -24.464 1.00 94.06 95 THR A O 1
ATOM 776 N N . ASP A 1 96 ? 8.333 1.653 -25.698 1.00 91.19 96 ASP A N 1
ATOM 777 C CA . ASP A 1 96 ? 7.764 0.568 -26.498 1.00 91.19 96 ASP A CA 1
ATOM 778 C C . ASP A 1 96 ? 8.152 -0.815 -25.952 1.00 91.19 96 ASP A C 1
ATOM 780 O O . ASP A 1 96 ? 8.158 -1.789 -26.686 1.00 91.19 96 ASP A O 1
ATOM 784 N N . PHE A 1 97 ? 8.526 -0.894 -24.671 1.00 93.88 97 PHE A N 1
ATOM 785 C CA . PHE A 1 97 ? 8.832 -2.148 -23.986 1.00 93.88 97 PHE A CA 1
ATOM 786 C C . PHE A 1 97 ? 7.712 -2.443 -22.984 1.00 93.88 97 PHE A C 1
ATOM 788 O O . PHE A 1 97 ? 7.792 -2.117 -21.790 1.00 93.88 97 PHE A O 1
ATOM 795 N N . ASP A 1 98 ? 6.626 -3.001 -23.501 1.00 94.12 98 ASP A N 1
ATOM 796 C CA . ASP A 1 98 ? 5.306 -3.000 -22.891 1.00 94.12 98 ASP A CA 1
ATOM 797 C C . ASP A 1 98 ? 4.911 -4.359 -22.300 1.00 94.12 98 ASP A C 1
ATOM 799 O O . ASP A 1 98 ? 5.394 -5.437 -22.654 1.00 94.12 98 ASP A O 1
ATOM 803 N N . GLU A 1 99 ? 3.996 -4.300 -21.332 1.00 93.50 99 GLU A N 1
ATOM 804 C CA . GLU A 1 99 ? 3.455 -5.508 -20.723 1.00 93.50 99 GLU A CA 1
ATOM 805 C C . GLU A 1 99 ? 2.496 -6.233 -21.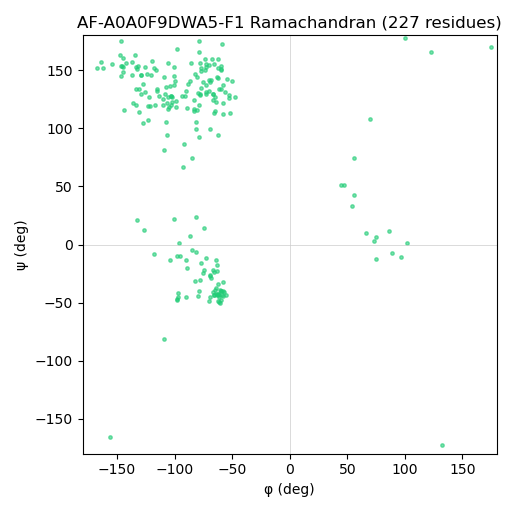683 1.00 93.50 99 GLU A C 1
ATOM 807 O O . GLU A 1 99 ? 1.578 -5.626 -22.236 1.00 93.50 99 GLU A O 1
ATOM 812 N N . ASN A 1 100 ? 2.603 -7.561 -21.739 1.00 91.69 100 ASN A N 1
ATOM 813 C CA . ASN A 1 100 ? 1.879 -8.500 -22.604 1.00 91.69 100 ASN A CA 1
ATOM 814 C C . ASN A 1 100 ? 2.307 -8.491 -24.077 1.00 91.69 100 ASN A C 1
ATOM 816 O O . ASN A 1 100 ? 1.717 -9.242 -24.855 1.00 91.69 100 ASN A O 1
ATOM 820 N N . ASP A 1 101 ? 3.318 -7.699 -24.429 1.00 93.19 101 ASP A N 1
ATOM 821 C CA . ASP A 1 101 ? 4.039 -7.816 -25.693 1.00 93.19 101 ASP A CA 1
ATOM 822 C C . ASP A 1 101 ? 5.439 -8.368 -25.378 1.00 93.19 101 ASP A C 1
ATOM 824 O O . ASP A 1 101 ? 5.617 -9.590 -25.322 1.00 93.19 101 ASP A O 1
ATOM 828 N N . GLU A 1 102 ? 6.379 -7.523 -24.946 1.00 95.69 102 GLU A N 1
ATOM 829 C CA . GLU A 1 102 ? 7.758 -7.946 -24.671 1.00 95.69 102 GLU A CA 1
ATOM 830 C C . GLU A 1 102 ? 7.934 -8.683 -23.335 1.00 95.69 102 GLU A C 1
ATOM 832 O O . GLU A 1 102 ? 8.815 -9.539 -23.195 1.00 95.69 102 GLU A O 1
ATOM 837 N N . TRP A 1 103 ? 7.124 -8.366 -22.321 1.00 96.25 103 TRP A N 1
ATOM 838 C CA . TRP A 1 103 ? 7.255 -8.956 -20.985 1.00 96.25 103 TRP A CA 1
ATOM 839 C C . TRP A 1 103 ? 5.918 -9.113 -20.257 1.00 96.25 103 TRP A C 1
ATOM 841 O O . TRP A 1 103 ? 4.918 -8.488 -20.581 1.00 96.25 103 TRP A O 1
ATOM 851 N N . THR A 1 104 ? 5.892 -9.937 -19.214 1.00 95.81 104 THR A N 1
ATOM 852 C CA . THR A 1 104 ? 4.739 -10.140 -18.326 1.00 95.81 104 THR A CA 1
ATOM 853 C C . THR A 1 104 ? 5.162 -9.993 -16.867 1.00 95.81 104 THR A C 1
ATOM 855 O O . THR A 1 104 ? 6.295 -10.321 -16.501 1.00 95.81 104 THR A O 1
ATOM 858 N N . LYS A 1 105 ? 4.284 -9.462 -16.007 1.00 94.12 105 LYS A N 1
ATOM 859 C CA . LYS A 1 105 ? 4.555 -9.426 -14.563 1.00 94.12 105 LYS A CA 1
ATOM 860 C C . LYS A 1 105 ? 4.329 -10.796 -13.924 1.00 94.12 105 LYS A C 1
ATOM 862 O O . LYS A 1 105 ? 3.289 -11.418 -14.117 1.00 94.12 105 LYS A O 1
ATOM 867 N N . ASP A 1 106 ? 5.271 -11.202 -13.087 1.00 93.38 106 ASP A N 1
ATOM 868 C CA . ASP A 1 106 ? 5.140 -12.317 -12.155 1.00 93.38 106 ASP A CA 1
ATOM 869 C C . ASP A 1 106 ? 5.012 -11.753 -10.734 1.00 93.38 106 ASP A C 1
ATOM 871 O O . ASP A 1 106 ? 5.977 -11.248 -10.144 1.00 93.38 106 ASP A O 1
ATOM 875 N N . THR A 1 107 ? 3.785 -11.809 -10.214 1.00 90.44 107 THR A N 1
ATOM 876 C CA . THR A 1 107 ? 3.429 -11.402 -8.848 1.00 90.44 107 THR A CA 1
ATOM 877 C C . THR A 1 107 ? 3.410 -12.566 -7.859 1.00 90.44 107 THR A C 1
ATOM 879 O O . THR A 1 107 ? 3.301 -12.325 -6.658 1.00 90.44 107 THR A O 1
ATOM 882 N N . ASP A 1 108 ? 3.501 -13.807 -8.344 1.00 86.81 108 ASP A N 1
ATOM 883 C CA . ASP A 1 108 ? 3.463 -15.011 -7.509 1.00 86.81 108 ASP A CA 1
ATOM 884 C C . ASP A 1 108 ? 4.846 -15.297 -6.903 1.00 86.81 108 ASP A C 1
ATOM 886 O O . ASP A 1 108 ? 4.958 -15.792 -5.778 1.00 86.81 108 ASP A O 1
ATOM 890 N N . SER A 1 109 ? 5.913 -14.930 -7.620 1.00 87.00 109 SER A N 1
ATOM 891 C CA . SER A 1 109 ? 7.276 -14.930 -7.095 1.00 87.00 109 SER A CA 1
ATOM 892 C C . SER A 1 109 ? 7.500 -13.831 -6.051 1.00 87.00 109 SER A C 1
ATOM 894 O O . SER A 1 109 ? 7.083 -12.682 -6.203 1.00 87.00 109 SER A O 1
ATOM 896 N N . ASP A 1 110 ? 8.271 -14.156 -5.011 1.00 85.31 110 ASP A N 1
ATOM 897 C CA . ASP A 1 110 ? 8.705 -13.202 -3.992 1.00 85.31 110 ASP A CA 1
ATOM 898 C C . ASP A 1 110 ? 10.236 -13.260 -3.820 1.00 85.31 110 ASP A C 1
ATOM 900 O O . ASP A 1 110 ? 10.744 -14.215 -3.223 1.00 85.31 110 ASP A O 1
ATOM 904 N N . PRO A 1 111 ? 11.006 -12.281 -4.339 1.00 88.00 111 PRO A N 1
ATOM 905 C CA . PRO A 1 111 ? 10.566 -11.005 -4.921 1.00 88.00 111 PRO A CA 1
ATOM 906 C C . PRO A 1 111 ? 9.923 -11.127 -6.311 1.00 88.00 111 PRO A C 1
ATOM 908 O O . PRO A 1 111 ? 10.300 -12.005 -7.092 1.00 88.00 111 PRO A O 1
ATOM 911 N N . GLY A 1 112 ? 9.001 -10.206 -6.616 1.00 90.75 112 GLY A N 1
ATOM 912 C CA . GLY A 1 112 ? 8.292 -10.158 -7.898 1.00 90.75 112 GLY A CA 1
ATOM 913 C C . GLY A 1 112 ? 9.212 -9.844 -9.076 1.00 90.75 112 GLY A C 1
ATOM 914 O O . GLY A 1 112 ? 10.283 -9.244 -8.912 1.00 90.75 112 GLY A O 1
ATOM 915 N N . ARG A 1 113 ? 8.807 -10.273 -10.272 1.00 94.62 113 ARG A N 1
ATOM 916 C CA . ARG A 1 113 ? 9.658 -10.248 -11.470 1.00 94.62 113 ARG A CA 1
ATOM 917 C C . ARG A 1 113 ? 8.916 -9.669 -12.670 1.00 94.62 113 ARG A C 1
ATOM 919 O O . ARG A 1 113 ? 7.702 -9.804 -12.778 1.00 94.62 113 ARG A O 1
ATOM 926 N N . ALA A 1 114 ? 9.657 -9.052 -13.583 1.00 95.62 114 ALA A N 1
ATOM 927 C CA . ALA A 1 114 ? 9.217 -8.859 -14.962 1.00 95.62 114 ALA A CA 1
ATOM 928 C C . ALA A 1 114 ? 9.871 -9.955 -15.804 1.00 95.62 114 ALA A C 1
ATOM 930 O O . ALA A 1 114 ? 11.096 -10.032 -15.829 1.00 95.62 114 ALA A O 1
ATOM 931 N N . VAL A 1 115 ? 9.090 -10.827 -16.430 1.00 96.19 115 VAL A N 1
ATOM 932 C CA . VAL A 1 115 ? 9.593 -11.974 -17.198 1.00 96.19 115 VAL A CA 1
ATOM 933 C C . VAL A 1 115 ? 9.380 -11.697 -18.678 1.00 96.19 115 VAL A C 1
ATOM 935 O O . VAL A 1 115 ? 8.268 -11.351 -19.065 1.00 96.19 115 VAL A O 1
ATOM 938 N N . LEU A 1 116 ? 10.418 -11.850 -19.499 1.00 96.38 116 LEU A N 1
ATOM 939 C CA . LEU A 1 116 ? 10.290 -11.737 -20.951 1.00 96.38 116 LEU A CA 1
ATOM 940 C C . LEU A 1 116 ? 9.262 -12.744 -21.475 1.00 96.38 116 LEU A C 1
ATOM 942 O O . LEU A 1 116 ? 9.244 -13.910 -21.063 1.00 96.38 116 LEU A O 1
ATOM 946 N N . SER A 1 117 ? 8.423 -12.288 -22.399 1.00 94.00 117 SER A N 1
ATOM 947 C CA . SER A 1 117 ? 7.499 -13.147 -23.128 1.00 94.00 117 SER A CA 1
ATOM 948 C C . SER A 1 117 ? 8.266 -14.180 -23.961 1.00 94.00 117 SER A C 1
ATOM 950 O O . SER A 1 117 ? 9.457 -14.045 -24.255 1.00 94.00 117 SER A O 1
ATOM 952 N N . TYR A 1 118 ? 7.595 -15.268 -24.334 1.00 91.88 118 TYR A N 1
ATOM 953 C CA . TYR A 1 118 ? 8.246 -16.332 -25.092 1.00 91.88 118 TYR A CA 1
ATOM 954 C C . TYR A 1 118 ? 8.712 -15.839 -26.469 1.00 91.88 118 TYR A C 1
ATOM 956 O O . TYR A 1 118 ? 7.894 -15.430 -27.285 1.00 91.88 118 TYR A O 1
ATOM 964 N N . GLY A 1 119 ? 10.013 -15.968 -26.740 1.00 90.00 119 GLY A N 1
ATOM 965 C CA . GLY A 1 119 ? 10.621 -15.561 -28.010 1.00 90.00 119 GLY A CA 1
ATOM 966 C C . GLY A 1 119 ? 11.095 -14.109 -28.043 1.00 90.00 119 GLY A C 1
ATOM 967 O O . GLY A 1 119 ? 11.792 -13.743 -28.986 1.00 90.00 119 GLY A O 1
ATOM 968 N N . GLU A 1 120 ? 10.792 -13.333 -27.003 1.00 93.94 120 GLU A N 1
ATOM 969 C CA . GLU A 1 120 ? 11.199 -11.938 -26.887 1.00 93.94 120 GLU A CA 1
ATOM 970 C C . GLU A 1 120 ? 12.600 -11.793 -26.292 1.00 93.94 120 GLU A C 1
ATOM 972 O O . GLU A 1 120 ? 13.113 -12.662 -25.576 1.00 93.94 120 GLU A O 1
ATOM 977 N N . THR A 1 121 ? 13.235 -10.666 -26.601 1.00 93.62 121 THR A N 1
ATOM 978 C CA . THR A 1 121 ? 14.574 -10.316 -26.117 1.00 93.62 121 THR A CA 1
ATOM 979 C C . THR A 1 121 ? 14.596 -8.886 -25.613 1.00 93.62 121 THR A C 1
ATOM 981 O O . THR A 1 121 ? 13.849 -8.045 -26.106 1.00 93.62 121 THR A O 1
ATOM 984 N N . TYR A 1 122 ? 15.494 -8.580 -24.675 1.00 94.31 122 TYR A N 1
ATOM 985 C CA . TYR A 1 122 ? 15.687 -7.190 -24.272 1.00 94.31 122 TYR A CA 1
ATOM 986 C C . TYR A 1 122 ? 16.120 -6.311 -25.456 1.00 94.31 122 TYR A C 1
ATOM 988 O O . TYR A 1 122 ? 16.831 -6.790 -26.349 1.00 94.31 122 TYR A O 1
ATOM 996 N N . PRO A 1 123 ? 15.771 -5.013 -25.434 1.00 92.94 123 PRO A N 1
ATOM 997 C CA . PRO A 1 123 ? 16.194 -4.063 -26.449 1.00 92.94 123 PRO A CA 1
ATOM 998 C C . PRO A 1 123 ? 17.713 -4.065 -26.647 1.00 92.94 123 PRO A C 1
ATOM 1000 O O . PRO A 1 123 ? 18.483 -3.900 -25.699 1.00 92.94 123 PRO A O 1
ATOM 1003 N N . THR A 1 124 ? 18.151 -4.194 -27.901 1.00 90.12 124 THR A N 1
ATOM 1004 C CA . THR A 1 124 ? 19.576 -4.233 -28.277 1.00 90.12 124 THR A CA 1
ATOM 1005 C C . THR A 1 124 ? 20.182 -2.845 -28.504 1.00 90.12 124 THR A C 1
ATOM 1007 O O . THR A 1 124 ? 21.302 -2.733 -29.003 1.00 90.12 124 THR A O 1
ATOM 1010 N N . ALA A 1 125 ? 19.433 -1.780 -28.208 1.00 89.25 125 ALA A N 1
ATOM 1011 C CA . ALA A 1 125 ? 19.897 -0.409 -28.358 1.00 89.25 125 ALA A CA 1
ATOM 1012 C C . ALA A 1 125 ? 21.099 -0.130 -27.443 1.00 89.25 125 ALA A C 1
ATOM 1014 O O . ALA A 1 125 ? 21.158 -0.592 -26.302 1.00 89.25 125 ALA A O 1
ATOM 1015 N N . SER A 1 126 ? 22.045 0.676 -27.929 1.00 91.06 126 SER A N 1
ATOM 1016 C CA . SER A 1 126 ? 23.129 1.195 -27.094 1.00 91.06 126 SER A CA 1
ATOM 1017 C C . SER A 1 126 ? 22.538 2.106 -26.024 1.00 91.06 126 SER A C 1
ATOM 1019 O O . SER A 1 126 ? 21.970 3.145 -26.347 1.00 91.06 126 SER A O 1
ATOM 1021 N N . LEU A 1 127 ? 22.660 1.709 -24.762 1.00 92.94 127 LEU A N 1
ATOM 1022 C CA . LEU A 1 127 ? 22.076 2.416 -23.627 1.00 92.94 127 LEU A CA 1
ATOM 1023 C C . LEU A 1 127 ? 22.873 3.674 -23.250 1.00 92.94 127 LEU A C 1
ATOM 1025 O O . LEU A 1 127 ? 24.097 3.719 -23.392 1.00 92.94 127 LEU A O 1
ATOM 1029 N N . ALA A 1 128 ? 22.181 4.684 -22.720 1.00 91.62 128 ALA A N 1
ATOM 1030 C CA . ALA A 1 128 ? 22.809 5.870 -22.145 1.00 91.62 128 ALA A CA 1
ATOM 1031 C C . ALA A 1 128 ? 23.753 5.526 -20.976 1.00 91.62 128 ALA A C 1
ATOM 1033 O O . ALA A 1 128 ? 23.551 4.568 -20.233 1.00 91.62 128 ALA A O 1
ATOM 1034 N N . THR A 1 129 ? 24.749 6.381 -20.733 1.00 87.31 129 THR A N 1
ATOM 1035 C CA . THR A 1 129 ? 25.780 6.153 -19.703 1.00 87.31 129 THR A CA 1
ATOM 1036 C C . THR A 1 129 ? 25.256 6.178 -18.260 1.00 87.31 129 THR A C 1
ATOM 1038 O O . THR A 1 129 ? 25.922 5.667 -17.364 1.00 87.31 129 THR A O 1
ATOM 1041 N N . ASN A 1 130 ? 24.109 6.808 -17.985 1.00 86.88 130 ASN A N 1
ATOM 1042 C CA . ASN A 1 130 ? 23.647 7.049 -16.615 1.00 86.88 130 ASN A CA 1
ATOM 1043 C C . ASN A 1 130 ? 22.190 6.625 -16.412 1.00 86.88 130 ASN A C 1
ATOM 1045 O O . ASN A 1 130 ? 21.298 7.285 -16.938 1.00 86.88 130 ASN A O 1
ATOM 1049 N N . ASN A 1 131 ? 21.964 5.596 -15.583 1.00 87.81 131 ASN A N 1
ATOM 1050 C CA . ASN A 1 131 ? 20.637 5.058 -15.251 1.00 87.81 131 ASN A CA 1
ATOM 1051 C C . ASN A 1 131 ? 19.722 4.884 -16.489 1.00 87.81 131 ASN A C 1
ATOM 1053 O O . ASN A 1 131 ? 18.603 5.399 -16.481 1.00 87.81 131 ASN A O 1
ATOM 1057 N N . PRO A 1 132 ? 20.192 4.219 -17.562 1.00 93.38 132 PRO A N 1
ATOM 1058 C CA . PRO A 1 132 ? 19.476 4.147 -18.827 1.00 93.38 132 PRO A CA 1
ATOM 1059 C C . PRO A 1 132 ? 18.131 3.444 -18.722 1.00 93.38 132 PRO A C 1
ATOM 1061 O O . PRO A 1 132 ? 17.222 3.827 -19.443 1.00 93.38 132 PRO A O 1
ATOM 1064 N N . ILE A 1 133 ? 17.993 2.439 -17.856 1.00 94.62 133 ILE A N 1
ATOM 1065 C CA . ILE A 1 133 ? 16.758 1.669 -17.709 1.00 94.62 133 ILE A CA 1
ATOM 1066 C C . ILE A 1 133 ? 16.040 2.148 -16.453 1.00 94.62 133 ILE A C 1
ATOM 1068 O O . ILE A 1 133 ? 16.599 2.083 -15.356 1.00 94.62 133 ILE A O 1
ATOM 1072 N N . GLU A 1 134 ? 14.799 2.594 -16.612 1.00 96.00 134 GLU A N 1
ATOM 1073 C CA . GLU A 1 134 ? 13.899 2.997 -15.538 1.00 96.00 134 GLU A CA 1
ATOM 1074 C C . GLU A 1 134 ? 12.715 2.034 -15.468 1.00 96.00 134 GLU A C 1
ATOM 1076 O O . GLU A 1 134 ? 12.013 1.813 -16.450 1.00 96.00 134 GLU A O 1
ATOM 1081 N N . ILE A 1 135 ? 12.458 1.504 -14.275 1.00 96.50 135 ILE A N 1
ATOM 1082 C CA . ILE A 1 135 ? 11.305 0.654 -13.999 1.00 96.50 135 ILE A CA 1
ATOM 1083 C C . ILE A 1 135 ? 10.490 1.293 -12.890 1.00 96.50 135 ILE A C 1
ATOM 1085 O O . ILE A 1 135 ? 10.982 1.442 -11.769 1.00 96.50 135 ILE A O 1
ATOM 1089 N N . GLN A 1 136 ? 9.237 1.634 -13.173 1.00 97.06 136 GLN A N 1
ATOM 1090 C CA . GLN A 1 136 ? 8.303 2.093 -12.152 1.00 97.06 136 GLN A CA 1
ATOM 1091 C C . GLN A 1 136 ? 7.331 0.976 -11.799 1.00 97.06 136 GLN A C 1
ATOM 1093 O O . GLN A 1 136 ? 6.662 0.425 -12.669 1.00 97.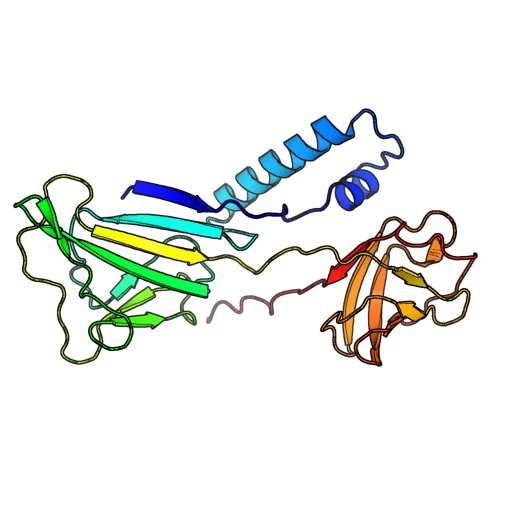06 136 GLN A O 1
ATOM 1098 N N . PHE A 1 137 ? 7.208 0.667 -10.513 1.00 95.50 137 PHE A N 1
ATOM 1099 C CA . PHE A 1 137 ? 6.352 -0.409 -10.028 1.00 95.50 137 PHE A CA 1
ATOM 1100 C C . PHE A 1 137 ? 5.710 -0.068 -8.683 1.00 95.50 137 PHE A C 1
ATOM 1102 O O . PHE A 1 137 ? 6.157 0.814 -7.946 1.00 95.50 137 PHE A O 1
ATOM 1109 N N . VAL A 1 138 ? 4.635 -0.787 -8.376 1.00 93.69 138 VAL A N 1
ATOM 1110 C CA . VAL A 1 138 ? 3.860 -0.694 -7.141 1.00 93.69 138 VAL A CA 1
ATOM 1111 C C . VAL A 1 138 ? 4.094 -1.968 -6.343 1.00 93.69 138 VAL A C 1
ATOM 1113 O O . VAL A 1 138 ? 3.882 -3.067 -6.855 1.00 93.69 138 VAL A O 1
ATOM 1116 N N . CYS A 1 139 ? 4.521 -1.820 -5.093 1.00 90.62 139 CYS A N 1
ATOM 1117 C CA . CYS A 1 139 ? 4.774 -2.937 -4.183 1.00 90.62 139 CYS A CA 1
ATOM 1118 C C . CYS A 1 139 ? 4.229 -2.653 -2.783 1.00 90.62 139 CYS A C 1
ATOM 1120 O O . CYS A 1 139 ? 4.076 -1.492 -2.393 1.00 90.62 139 CYS A O 1
ATOM 1122 N N . GLY A 1 140 ? 3.972 -3.716 -2.023 1.00 88.25 140 GLY A N 1
ATOM 1123 C CA . GLY A 1 140 ? 3.575 -3.680 -0.617 1.00 88.25 140 GLY A CA 1
ATOM 1124 C C . GLY A 1 140 ? 2.242 -4.373 -0.337 1.00 88.25 140 GLY A C 1
ATOM 1125 O O . GLY A 1 140 ? 1.448 -4.635 -1.234 1.00 88.25 140 GLY A O 1
ATOM 1126 N N . TYR A 1 141 ? 1.973 -4.639 0.939 1.00 82.75 141 TYR A N 1
ATOM 1127 C CA . TYR A 1 141 ? 0.902 -5.539 1.395 1.00 82.75 141 TYR A CA 1
ATOM 1128 C C . TYR A 1 141 ? -0.503 -4.904 1.423 1.00 82.75 141 TYR A C 1
ATOM 1130 O O . TYR A 1 141 ? -1.376 -5.344 2.164 1.00 82.75 141 TYR A O 1
ATOM 1138 N N . GLY A 1 142 ? -0.740 -3.862 0.627 1.00 76.31 142 GLY A N 1
ATOM 1139 C CA . GLY A 1 142 ? -2.007 -3.135 0.595 1.00 76.31 142 GLY A CA 1
ATOM 1140 C C . GLY A 1 142 ? -1.982 -1.824 1.379 1.00 76.31 142 GLY A C 1
ATOM 1141 O O . GLY A 1 142 ? -0.979 -1.418 1.972 1.00 76.31 142 GLY A O 1
ATOM 1142 N N . ALA A 1 143 ? -3.108 -1.116 1.337 1.00 65.94 143 ALA A N 1
ATOM 1143 C CA . ALA A 1 143 ? -3.284 0.141 2.045 1.00 65.94 143 ALA A CA 1
ATOM 1144 C C . ALA A 1 143 ? -3.854 -0.105 3.449 1.00 65.94 143 ALA A C 1
ATOM 1146 O O . ALA A 1 143 ? -4.877 -0.767 3.606 1.00 65.94 143 ALA A O 1
ATOM 1147 N N . HIS A 1 144 ? -3.254 0.508 4.469 1.00 67.75 144 HIS A N 1
ATOM 1148 C CA . HIS A 1 144 ? -3.910 0.662 5.763 1.00 67.75 144 HIS A CA 1
ATOM 1149 C C . HIS A 1 144 ? -4.899 1.826 5.642 1.00 67.75 144 HIS A C 1
ATOM 1151 O O . HIS A 1 144 ? -4.507 2.978 5.792 1.00 67.75 144 HIS A O 1
ATOM 1157 N N . THR A 1 145 ? -6.161 1.554 5.297 1.00 69.88 145 THR A N 1
ATOM 1158 C CA . THR A 1 145 ? -7.213 2.583 5.202 1.00 69.88 145 THR A CA 1
ATOM 1159 C C . THR A 1 145 ? -8.187 2.469 6.374 1.00 69.88 145 THR A C 1
ATOM 1161 O O . THR A 1 145 ? -9.158 1.709 6.274 1.00 69.88 145 THR A O 1
ATOM 1164 N N . PRO A 1 146 ? -7.983 3.221 7.471 1.00 78.06 146 PRO A N 1
ATOM 1165 C CA . PRO A 1 146 ? -8.982 3.315 8.522 1.00 78.06 146 PRO A CA 1
ATOM 1166 C C . PRO A 1 146 ? -10.298 3.827 7.947 1.00 78.06 146 PRO A C 1
ATOM 1168 O O . PRO A 1 146 ? -10.359 4.917 7.378 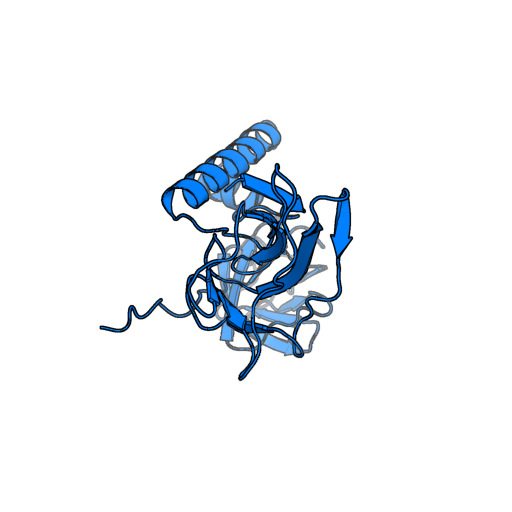1.00 78.06 146 PRO A O 1
ATOM 1171 N N . LYS A 1 147 ? -11.366 3.045 8.095 1.00 87.94 147 LYS A N 1
ATOM 1172 C CA . LYS A 1 147 ? -12.717 3.466 7.728 1.00 87.94 147 LYS A CA 1
ATOM 1173 C C . LYS A 1 147 ? -13.383 4.116 8.933 1.00 87.94 147 LYS A C 1
ATOM 1175 O O . LYS A 1 147 ? -13.413 3.531 10.012 1.00 87.94 147 LYS A O 1
ATOM 1180 N N . ILE A 1 148 ? -13.917 5.319 8.753 1.00 89.62 148 ILE A N 1
ATOM 1181 C CA . ILE A 1 148 ? -14.643 6.032 9.810 1.00 89.62 148 ILE A CA 1
ATOM 1182 C C . ILE A 1 148 ? -15.972 5.316 10.063 1.00 89.62 148 ILE A C 1
ATOM 1184 O O . ILE A 1 148 ? -16.708 5.006 9.124 1.00 89.62 148 ILE A O 1
ATOM 1188 N N . ILE A 1 149 ? -16.278 5.061 11.333 1.00 93.94 149 ILE A N 1
ATOM 1189 C CA . ILE A 1 149 ? -17.566 4.521 11.761 1.00 93.94 149 ILE A CA 1
ATOM 1190 C C . ILE A 1 149 ? -18.557 5.677 11.885 1.00 93.94 149 ILE A C 1
ATOM 1192 O O . ILE A 1 149 ? -18.392 6.566 12.713 1.00 93.94 149 ILE A O 1
ATOM 1196 N N . THR A 1 150 ? -19.613 5.671 11.074 1.00 95.50 150 THR A N 1
ATOM 1197 C CA . THR A 1 150 ? -20.619 6.747 11.081 1.00 95.50 150 THR A CA 1
ATOM 1198 C C . THR A 1 150 ? -21.772 6.476 12.044 1.00 95.50 150 THR A C 1
ATOM 1200 O O . THR A 1 150 ? -22.525 7.389 12.373 1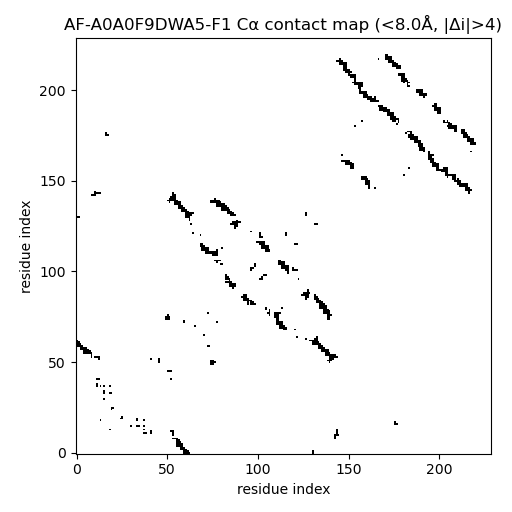.00 95.50 150 THR A O 1
ATOM 1203 N N . GLY A 1 151 ? -21.899 5.245 12.542 1.00 95.50 151 GLY A N 1
ATOM 1204 C CA . GLY A 1 151 ? -22.904 4.875 13.531 1.00 95.50 151 GLY A CA 1
ATOM 1205 C C . GLY A 1 151 ? -22.634 3.510 14.155 1.00 95.50 151 GLY A C 1
ATOM 1206 O O . GLY A 1 151 ? -22.061 2.634 13.509 1.00 95.50 151 GLY A O 1
ATOM 1207 N N . ALA A 1 152 ? -23.080 3.307 15.392 1.00 96.31 152 ALA A N 1
ATOM 1208 C CA . ALA A 1 152 ? -23.103 1.996 16.028 1.00 96.31 152 ALA A CA 1
ATOM 1209 C C . ALA A 1 152 ? -24.308 1.861 16.968 1.00 96.31 152 ALA A C 1
ATOM 1211 O O . ALA A 1 152 ? -24.721 2.828 17.611 1.00 96.31 152 ALA A O 1
ATOM 1212 N N . THR A 1 153 ? -24.886 0.663 17.051 1.00 96.62 153 THR A N 1
ATOM 1213 C CA . THR A 1 153 ? -26.033 0.400 17.930 1.00 96.62 153 THR A CA 1
ATOM 1214 C C . THR A 1 153 ? -25.595 0.178 19.376 1.00 96.62 153 THR A C 1
ATOM 1216 O O . THR A 1 153 ? -24.600 -0.501 19.633 1.00 96.62 153 THR A O 1
ATOM 1219 N N . ASN A 1 154 ? -26.401 0.632 20.337 1.00 95.31 154 ASN A N 1
ATOM 1220 C CA . ASN A 1 154 ? -26.287 0.193 21.727 1.00 95.31 154 ASN A CA 1
ATOM 1221 C C . ASN A 1 154 ? -27.065 -1.119 21.936 1.00 95.31 154 ASN A C 1
ATOM 1223 O O . ASN A 1 154 ? -28.186 -1.108 22.439 1.00 95.31 154 ASN A O 1
ATOM 1227 N N . ALA A 1 155 ? -26.517 -2.231 21.442 1.00 95.38 155 ALA A N 1
ATOM 1228 C CA . ALA A 1 155 ? -27.172 -3.539 21.438 1.00 95.38 155 ALA A CA 1
ATOM 1229 C C . ALA A 1 155 ? -26.157 -4.683 21.605 1.00 95.38 155 ALA A C 1
ATOM 1231 O O . ALA A 1 155 ? -24.946 -4.458 21.606 1.00 95.38 155 ALA A O 1
ATOM 1232 N N . THR A 1 156 ? -26.671 -5.908 21.721 1.00 95.62 156 THR A N 1
ATOM 1233 C CA . THR A 1 156 ? -25.894 -7.153 21.785 1.00 95.62 156 THR A CA 1
ATOM 1234 C C . THR A 1 156 ? -26.369 -8.074 20.652 1.00 95.62 156 THR A C 1
ATOM 1236 O O . THR A 1 156 ? -27.476 -8.607 20.755 1.00 95.62 156 THR A O 1
ATOM 1239 N N . PRO A 1 157 ? -25.591 -8.279 19.573 1.00 96.88 157 PRO A N 1
ATOM 1240 C CA . PRO A 1 157 ? -24.303 -7.648 19.272 1.00 96.88 157 PRO A CA 1
ATOM 1241 C C . PRO A 1 157 ? -24.428 -6.178 18.833 1.00 96.88 157 PRO A C 1
ATOM 1243 O O . PRO A 1 157 ? -25.471 -5.740 18.346 1.00 96.88 157 PRO A O 1
ATOM 1246 N N . ILE A 1 158 ? -23.330 -5.430 18.949 1.00 97.56 158 ILE A N 1
ATOM 1247 C CA . ILE A 1 158 ? -23.168 -4.096 18.366 1.00 97.56 158 ILE A CA 1
ATOM 1248 C C . ILE A 1 158 ? -23.146 -4.232 16.837 1.00 97.56 158 ILE A C 1
ATOM 1250 O O . ILE A 1 158 ? -22.318 -4.960 16.286 1.00 97.56 158 ILE A O 1
ATOM 1254 N N . VAL A 1 159 ? -24.032 -3.510 16.147 1.00 97.62 159 VAL A N 1
ATOM 1255 C CA . VAL A 1 159 ? -24.024 -3.337 14.690 1.00 97.62 159 VAL A CA 1
ATOM 1256 C C . VAL A 1 159 ? -23.374 -2.002 14.361 1.00 97.62 159 VAL A C 1
ATOM 1258 O O . VAL A 1 159 ? -23.811 -0.955 14.833 1.00 97.62 159 VAL A O 1
ATOM 1261 N N . VAL A 1 160 ? -22.329 -2.055 13.545 1.00 97.31 160 VAL A N 1
ATOM 1262 C CA . VAL A 1 160 ? -21.518 -0.923 13.101 1.00 97.31 160 VAL A CA 1
ATOM 1263 C C . VAL A 1 160 ? -21.957 -0.505 11.702 1.00 97.31 160 VAL A C 1
ATOM 1265 O O . VAL A 1 160 ? -22.238 -1.356 10.859 1.00 97.31 160 VAL A O 1
ATOM 1268 N N . THR A 1 161 ? -22.002 0.802 11.455 1.00 96.94 161 THR A N 1
ATOM 1269 C CA . THR A 1 161 ? -22.327 1.412 10.161 1.00 96.94 161 THR A CA 1
ATOM 1270 C C . THR A 1 161 ? -21.088 2.058 9.558 1.00 96.94 161 THR A C 1
ATOM 1272 O O . THR A 1 161 ? -20.492 2.959 10.149 1.00 96.94 161 THR A O 1
ATOM 1275 N N . ILE A 1 162 ? -20.713 1.588 8.370 1.00 95.38 162 ILE A N 1
ATOM 1276 C CA . ILE A 1 162 ? -19.653 2.133 7.519 1.00 95.38 162 ILE A CA 1
ATOM 1277 C C . ILE A 1 162 ? -20.131 1.964 6.080 1.00 95.38 162 ILE A C 1
ATOM 1279 O O . ILE A 1 162 ? -20.282 0.835 5.618 1.00 95.38 162 ILE A O 1
ATOM 1283 N N . ALA A 1 163 ? -20.359 3.062 5.361 1.00 94.44 163 ALA A N 1
ATOM 1284 C CA . ALA A 1 163 ? -20.838 2.991 3.983 1.00 94.44 163 ALA A CA 1
ATOM 1285 C C . ALA A 1 163 ? -19.832 2.262 3.074 1.00 94.44 163 ALA A C 1
ATOM 1287 O O . ALA A 1 163 ? -18.637 2.556 3.118 1.00 94.44 163 ALA A O 1
ATOM 1288 N N . SER A 1 164 ? -20.322 1.338 2.238 1.00 92.12 164 SER A N 1
ATOM 1289 C CA . SER A 1 164 ? -19.519 0.588 1.258 1.00 92.12 164 SER A CA 1
ATOM 1290 C C . SER A 1 164 ? -18.224 0.023 1.860 1.00 92.12 164 SER A C 1
ATOM 1292 O O . SER A 1 164 ? -17.113 0.246 1.367 1.00 92.12 164 SER A O 1
ATOM 1294 N N . HIS A 1 165 ? -18.340 -0.688 2.985 1.00 90.75 165 HIS A N 1
ATOM 1295 C CA . HIS A 1 165 ? -17.157 -1.131 3.723 1.00 90.75 165 HIS A CA 1
ATOM 1296 C C . HIS A 1 165 ? -16.347 -2.203 2.984 1.00 90.75 165 HIS A C 1
ATOM 1298 O O . HIS A 1 165 ? -15.142 -2.289 3.200 1.00 90.75 165 HIS A O 1
ATOM 1304 N N . GLY A 1 166 ? -16.966 -3.001 2.110 1.00 89.50 166 GLY A N 1
ATOM 1305 C CA . GLY A 1 166 ? -16.292 -4.059 1.342 1.00 89.50 166 GLY A CA 1
ATOM 1306 C C . GLY A 1 166 ? -15.934 -5.315 2.150 1.00 89.50 166 GLY A C 1
ATOM 1307 O O . GLY A 1 166 ? -15.631 -6.345 1.564 1.00 89.50 166 GLY A O 1
ATOM 1308 N N . TYR A 1 167 ? -16.017 -5.261 3.482 1.00 91.50 167 TYR A N 1
ATOM 1309 C CA . TYR A 1 167 ? -15.816 -6.423 4.354 1.00 91.50 167 TYR A CA 1
ATOM 1310 C C . TYR A 1 167 ? -16.831 -7.553 4.132 1.00 91.50 167 TYR A C 1
ATOM 1312 O O . TYR A 1 167 ? -17.989 -7.314 3.774 1.00 91.50 167 TYR A O 1
ATOM 1320 N N . VAL A 1 168 ? -16.400 -8.778 4.427 1.00 91.81 168 VAL A N 1
ATOM 1321 C CA . VAL A 1 168 ? -17.187 -10.015 4.351 1.00 91.81 168 VAL A CA 1
ATOM 1322 C C . VAL A 1 168 ? -17.289 -10.696 5.720 1.00 91.81 168 VAL A C 1
ATOM 1324 O O . VAL A 1 168 ? -16.470 -10.473 6.612 1.00 91.81 168 VAL A O 1
ATOM 1327 N N . THR A 1 169 ? -18.314 -11.535 5.907 1.00 95.25 169 THR A N 1
ATOM 1328 C CA . THR A 1 169 ? -18.472 -12.330 7.136 1.00 95.25 169 THR A CA 1
ATOM 1329 C C . THR A 1 169 ? -17.230 -13.176 7.390 1.00 95.25 169 THR A C 1
ATOM 1331 O O . THR A 1 169 ? -16.770 -13.889 6.503 1.00 95.25 169 THR A O 1
ATOM 1334 N N . GLY A 1 170 ? -16.718 -13.123 8.619 1.00 89.12 170 GLY A N 1
ATOM 1335 C CA . GLY A 1 170 ? -15.516 -13.840 9.029 1.00 89.12 170 GLY A CA 1
ATOM 1336 C C . GLY A 1 170 ? -14.234 -13.012 8.990 1.00 89.12 170 GLY A C 1
ATOM 1337 O O . GLY A 1 170 ? -13.254 -13.468 9.570 1.00 89.12 170 GLY A O 1
ATOM 1338 N N . ASN A 1 171 ? -14.237 -11.811 8.395 1.00 89.38 171 ASN A N 1
ATOM 1339 C CA . ASN A 1 171 ? -13.116 -10.884 8.548 1.00 89.38 171 ASN A CA 1
ATOM 1340 C C . ASN A 1 171 ? -12.898 -10.512 10.024 1.00 89.38 171 ASN A C 1
ATOM 1342 O O . ASN A 1 171 ? -13.846 -10.445 10.814 1.00 89.38 171 ASN A O 1
ATOM 1346 N N . GLU A 1 172 ? -11.647 -10.230 10.375 1.00 89.69 172 GLU A N 1
ATOM 1347 C CA . GLU A 1 172 ? -11.289 -9.611 11.646 1.00 89.69 172 GLU A CA 1
ATOM 1348 C C . GLU A 1 172 ? -11.026 -8.125 11.428 1.00 89.69 172 GLU A C 1
ATOM 1350 O O . GLU A 1 172 ? -10.416 -7.719 10.440 1.00 89.69 172 GLU A O 1
ATOM 1355 N N . VAL A 1 173 ? -11.527 -7.297 12.337 1.00 89.19 173 VAL A N 1
ATOM 1356 C CA . VAL A 1 173 ? -11.341 -5.851 12.304 1.00 89.19 173 VAL A CA 1
ATOM 1357 C C . VAL A 1 173 ? -10.835 -5.360 13.646 1.00 89.19 173 VAL A C 1
ATOM 1359 O O . VAL A 1 173 ? -11.227 -5.866 14.695 1.00 89.19 173 VAL A O 1
ATOM 1362 N N . TYR A 1 174 ? -9.993 -4.340 13.615 1.00 88.81 174 TYR A N 1
ATOM 1363 C CA . TYR A 1 174 ? -9.590 -3.597 14.794 1.00 88.81 174 TYR A CA 1
ATOM 1364 C C . TYR A 1 174 ? -10.308 -2.249 14.800 1.00 88.81 174 TYR A C 1
ATOM 1366 O O . TYR A 1 174 ? -10.143 -1.443 13.878 1.00 88.81 174 TYR A O 1
ATOM 1374 N N . ILE A 1 175 ? -11.118 -2.018 15.833 1.00 90.81 175 ILE A N 1
ATOM 1375 C CA . ILE A 1 175 ? -11.841 -0.765 16.049 1.00 90.81 175 ILE A CA 1
ATOM 1376 C C . ILE A 1 175 ? -11.199 -0.009 17.207 1.00 90.81 175 ILE A C 1
ATOM 1378 O O . ILE A 1 175 ? -10.906 -0.5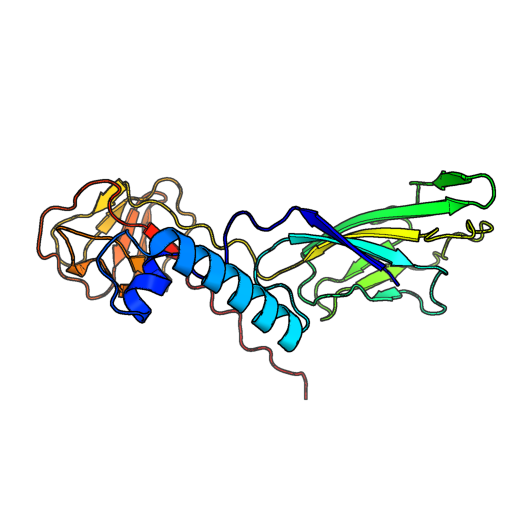88 18.251 1.00 90.81 175 ILE A O 1
ATOM 1382 N N . ASN A 1 176 ? -11.006 1.295 17.029 1.00 87.44 176 ASN A N 1
ATOM 1383 C CA . ASN A 1 176 ? -10.510 2.182 18.075 1.00 87.44 176 ASN A CA 1
ATOM 1384 C C . ASN A 1 176 ? -11.133 3.584 17.953 1.00 87.44 176 ASN A C 1
ATOM 1386 O O . ASN A 1 176 ? -11.487 4.007 16.851 1.00 87.44 176 ASN A O 1
ATOM 1390 N N . GLY A 1 177 ? -11.220 4.314 19.065 1.00 86.69 177 GLY A N 1
ATOM 1391 C CA . GLY A 1 177 ? -11.705 5.696 19.147 1.00 86.69 177 GLY A CA 1
ATOM 1392 C C . GLY A 1 177 ? -13.140 5.852 19.660 1.00 86.69 177 GLY A C 1
ATOM 1393 O O . GLY A 1 177 ? -13.625 6.969 19.775 1.00 86.69 177 GLY A O 1
ATOM 1394 N N . GLY A 1 178 ? -13.836 4.768 20.012 1.00 88.69 178 GLY A N 1
ATOM 1395 C CA . GLY A 1 178 ? -15.153 4.863 20.644 1.00 88.69 178 GLY A CA 1
ATOM 1396 C C . GLY A 1 178 ? -15.047 5.502 22.030 1.00 88.69 178 GLY A C 1
ATOM 1397 O O . GLY A 1 178 ? -14.464 4.904 22.932 1.00 88.69 178 GLY A O 1
ATOM 1398 N N . THR A 1 179 ? -15.605 6.701 22.198 1.00 85.81 179 THR A N 1
ATOM 1399 C CA . THR A 1 179 ? -15.492 7.511 23.427 1.00 85.81 179 THR A CA 1
ATOM 1400 C C . THR A 1 179 ? -16.615 7.232 24.425 1.00 85.81 179 THR A C 1
ATOM 1402 O O . THR A 1 179 ? -16.367 7.062 25.615 1.00 85.81 179 THR A O 1
ATOM 1405 N N . THR A 1 180 ? -17.856 7.160 23.946 1.00 90.38 180 THR A N 1
ATOM 1406 C CA . THR A 1 180 ? -19.060 6.910 24.755 1.00 90.38 180 THR A CA 1
ATOM 1407 C C . THR A 1 180 ? -19.471 5.440 24.731 1.00 90.38 180 THR A C 1
ATOM 1409 O O . THR A 1 180 ? -19.804 4.863 25.761 1.00 90.38 180 THR A O 1
ATOM 1412 N N . GLN A 1 181 ? -19.393 4.816 23.555 1.00 91.19 181 GLN A N 1
ATOM 1413 C CA . GLN A 1 181 ? -19.546 3.377 23.355 1.00 91.19 181 GLN A CA 1
ATOM 1414 C C . GLN A 1 181 ? -18.164 2.718 23.415 1.00 91.19 181 GLN A C 1
ATOM 1416 O O . GLN A 1 181 ? -17.645 2.249 22.405 1.00 91.19 181 GLN A O 1
ATOM 1421 N N . THR A 1 182 ? -17.516 2.727 24.580 1.00 92.38 182 THR A N 1
ATOM 1422 C CA . THR A 1 182 ? -16.128 2.239 24.717 1.00 92.38 182 THR A CA 1
ATOM 1423 C C . THR A 1 182 ? -15.989 0.738 24.457 1.00 92.38 182 THR A C 1
ATOM 1425 O O . THR A 1 182 ? -14.927 0.284 24.040 1.00 92.38 182 THR A O 1
ATOM 1428 N N . SER A 1 183 ? -17.078 -0.021 24.625 1.00 93.69 183 SER A N 1
ATOM 1429 C CA . SER A 1 183 ? -17.161 -1.455 24.308 1.00 93.69 183 SER A CA 1
ATOM 1430 C C . SER A 1 183 ? -16.993 -1.779 22.821 1.00 93.69 183 SER A C 1
ATOM 1432 O O . SER A 1 183 ? -16.798 -2.941 22.484 1.00 93.69 183 SER A O 1
ATOM 1434 N N . ILE A 1 184 ? -17.061 -0.786 21.924 1.00 94.31 184 ILE A N 1
ATOM 1435 C CA . ILE A 1 184 ? -16.798 -0.989 20.493 1.00 94.31 184 ILE A CA 1
ATOM 1436 C C . ILE A 1 184 ? -15.303 -1.169 20.197 1.00 94.31 184 ILE A C 1
ATOM 1438 O O . ILE A 1 184 ? -14.950 -1.714 19.154 1.00 94.31 184 ILE A O 1
ATOM 1442 N N . ASN A 1 185 ? -14.420 -0.703 21.086 1.00 91.81 185 ASN A N 1
ATOM 1443 C CA . ASN A 1 185 ? -12.978 -0.737 20.870 1.00 91.81 185 ASN A CA 1
ATOM 1444 C C . ASN A 1 185 ? -12.436 -2.157 21.063 1.00 91.81 185 ASN A C 1
ATOM 1446 O O . ASN A 1 185 ? -12.843 -2.866 21.981 1.00 91.81 185 ASN A O 1
ATOM 1450 N N . GLY A 1 186 ? -11.496 -2.561 20.212 1.00 87.44 186 GLY A N 1
ATOM 1451 C CA . GLY A 1 186 ? -10.845 -3.864 20.284 1.00 87.44 186 GLY A CA 1
ATOM 1452 C C . GLY A 1 186 ? -10.791 -4.594 18.948 1.00 87.44 186 GLY A C 1
ATOM 1453 O O . GLY A 1 186 ? -11.112 -4.046 17.891 1.00 87.44 186 GLY A O 1
ATOM 1454 N N . LEU A 1 187 ? -10.339 -5.844 19.016 1.00 87.75 187 LEU A N 1
ATOM 1455 C CA . LEU A 1 187 ? -10.276 -6.753 17.879 1.00 87.75 187 LEU A CA 1
ATOM 1456 C C . LEU A 1 187 ? -11.552 -7.595 17.834 1.00 87.75 187 LEU A C 1
ATOM 1458 O O . LEU A 1 187 ? -11.929 -8.221 18.824 1.00 87.75 187 LEU A O 1
ATOM 1462 N N . TRP A 1 188 ? -12.211 -7.606 16.679 1.00 94.25 188 TRP A N 1
ATOM 1463 C CA . TRP A 1 188 ? -13.521 -8.215 16.497 1.00 94.25 188 TRP A CA 1
ATOM 1464 C C . TRP A 1 188 ? -13.564 -9.071 15.246 1.00 94.25 188 TRP A C 1
ATOM 1466 O O . TRP A 1 188 ? -13.232 -8.612 14.157 1.00 94.25 188 TRP A O 1
ATOM 1476 N N . ARG A 1 189 ? -14.115 -10.277 15.372 1.00 93.62 189 ARG A N 1
ATOM 1477 C CA . ARG A 1 189 ? -14.604 -11.024 14.213 1.00 93.62 189 ARG A CA 1
ATOM 1478 C C . ARG A 1 189 ? -15.972 -10.488 13.804 1.00 93.62 189 ARG A C 1
ATOM 1480 O O . ARG A 1 189 ? -16.870 -10.380 14.648 1.00 93.62 189 ARG A O 1
ATOM 1487 N N . ILE A 1 190 ? -16.161 -10.187 12.524 1.00 95.81 190 ILE A N 1
ATOM 1488 C CA . ILE A 1 190 ? -17.400 -9.570 12.034 1.00 95.81 190 ILE A CA 1
ATOM 1489 C C . ILE A 1 190 ? -18.344 -10.575 11.372 1.00 95.81 190 ILE A C 1
ATOM 1491 O O . ILE A 1 190 ? -17.919 -11.558 10.760 1.00 95.81 190 ILE A O 1
ATOM 1495 N N . THR A 1 191 ? -19.638 -10.265 11.419 1.00 97.50 191 THR A N 1
ATOM 1496 C CA . THR A 1 191 ? -20.655 -10.859 10.540 1.00 97.50 191 THR A CA 1
ATOM 1497 C C . THR A 1 191 ? -21.267 -9.758 9.685 1.00 97.50 191 THR A C 1
ATOM 1499 O O . THR A 1 191 ? -21.806 -8.787 10.217 1.00 97.50 191 THR A O 1
ATOM 1502 N N . LYS A 1 192 ? -21.158 -9.878 8.358 1.00 97.38 192 LYS A N 1
ATOM 1503 C CA . LYS A 1 192 ? -21.721 -8.906 7.415 1.00 97.38 192 LYS A CA 1
ATOM 1504 C C . LYS A 1 192 ? -23.246 -8.942 7.504 1.00 97.38 192 LYS A C 1
ATOM 1506 O O . LYS A 1 192 ? -23.837 -10.014 7.401 1.00 97.38 192 LYS A O 1
ATOM 1511 N N . VAL A 1 193 ? -23.868 -7.774 7.668 1.00 97.75 193 VAL A N 1
ATOM 1512 C CA . VAL A 1 193 ? -25.331 -7.620 7.643 1.00 97.75 193 VAL A CA 1
ATOM 1513 C C . VAL A 1 193 ? -25.772 -7.156 6.255 1.00 97.75 193 VAL A C 1
ATOM 1515 O O . VAL A 1 193 ? -26.677 -7.740 5.668 1.00 97.75 193 VAL A O 1
ATOM 1518 N N . ASN A 1 194 ? -25.107 -6.140 5.702 1.00 97.56 194 ASN A N 1
ATOM 1519 C CA . ASN A 1 194 ? -25.239 -5.697 4.310 1.00 97.56 194 ASN A CA 1
ATOM 1520 C C . ASN A 1 194 ? -23.956 -4.954 3.878 1.00 97.56 194 ASN A C 1
ATOM 1522 O O . ASN A 1 194 ? -22.934 -5.087 4.539 1.00 97.56 194 ASN A O 1
ATOM 1526 N N . ASP A 1 195 ? -23.965 -4.215 2.765 1.00 96.44 195 ASP A N 1
ATOM 1527 C CA . ASP A 1 195 ? -22.774 -3.500 2.259 1.00 96.44 195 ASP A CA 1
ATOM 1528 C C . ASP A 1 195 ? -22.379 -2.257 3.076 1.00 96.44 195 ASP A C 1
ATOM 1530 O O . ASP A 1 195 ? -21.293 -1.702 2.884 1.00 96.44 195 ASP A O 1
ATOM 1534 N N . ASN A 1 196 ? -23.255 -1.819 3.981 1.00 97.50 196 ASN A N 1
ATOM 1535 C CA . ASN A 1 196 ? -23.083 -0.630 4.808 1.00 97.50 196 ASN A CA 1
ATOM 1536 C C . ASN A 1 196 ? -23.032 -0.939 6.311 1.00 97.50 196 ASN A C 1
ATOM 1538 O O . ASN A 1 196 ? -22.757 -0.034 7.102 1.00 97.50 196 ASN A O 1
ATOM 1542 N N . THR A 1 197 ? -23.314 -2.178 6.730 1.00 97.75 197 THR A N 1
ATOM 1543 C CA . THR A 1 197 ? -23.323 -2.559 8.145 1.00 97.75 197 THR A CA 1
ATOM 1544 C C . THR A 1 197 ? -22.839 -3.986 8.402 1.00 97.75 197 THR A C 1
ATOM 1546 O O . THR A 1 197 ? -23.063 -4.916 7.621 1.00 97.75 197 THR A O 1
ATOM 1549 N N . PHE A 1 198 ? -22.218 -4.183 9.565 1.00 98.12 198 PHE A N 1
ATOM 1550 C CA . PHE A 1 198 ? -21.779 -5.485 10.072 1.00 98.12 198 PHE A CA 1
ATOM 1551 C C . PHE A 1 198 ? -21.896 -5.536 11.599 1.00 98.12 198 PHE A C 1
ATOM 1553 O O . PHE A 1 198 ? -21.839 -4.504 12.264 1.00 98.12 198 PHE A O 1
ATOM 1560 N N . SER A 1 199 ? -22.061 -6.727 12.171 1.00 97.94 199 SER A N 1
ATOM 1561 C CA . SER A 1 199 ? -22.113 -6.926 13.624 1.00 97.94 199 SER A CA 1
ATOM 1562 C C . SER A 1 199 ? -20.786 -7.436 14.183 1.00 97.94 199 SER A C 1
ATOM 1564 O O . SER A 1 199 ? -20.128 -8.264 13.547 1.00 97.94 199 SER A O 1
ATOM 1566 N N . LEU A 1 200 ? -20.437 -7.012 15.398 1.00 97.50 200 LEU A N 1
ATOM 1567 C CA . LEU A 1 200 ? -19.247 -7.462 16.125 1.00 97.50 200 LEU A CA 1
ATOM 1568 C C . LEU A 1 200 ? -19.577 -8.698 16.973 1.00 97.50 200 LEU A C 1
ATOM 1570 O O . LEU A 1 200 ? -20.418 -8.641 17.875 1.00 97.50 200 LEU A O 1
ATOM 1574 N N . THR A 1 201 ? -18.932 -9.828 16.6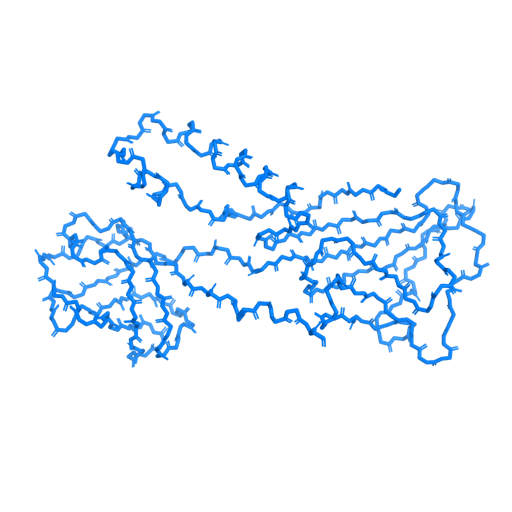91 1.00 96.00 201 THR A N 1
ATOM 1575 C CA . THR A 1 201 ? -19.241 -11.107 17.352 1.00 96.00 201 THR A CA 1
ATOM 1576 C C . THR A 1 201 ? -18.909 -11.050 18.843 1.00 96.00 201 THR A C 1
ATOM 1578 O O . THR A 1 201 ? -17.792 -10.706 19.212 1.00 96.00 201 THR A O 1
ATOM 1581 N N . GLY A 1 202 ? -19.874 -11.400 19.700 1.00 94.19 202 GLY A N 1
ATOM 1582 C CA . GLY A 1 202 ? -19.685 -11.427 21.158 1.00 94.19 202 GLY A CA 1
ATOM 1583 C C . GLY A 1 202 ? -19.647 -10.051 21.836 1.00 94.19 202 GLY A C 1
ATOM 1584 O O . GLY A 1 202 ? -19.382 -9.976 23.031 1.00 94.19 202 GLY A O 1
ATOM 1585 N N . SER A 1 203 ? -19.913 -8.972 21.099 1.00 96.81 203 SER A N 1
ATOM 1586 C CA . SER A 1 203 ? -19.958 -7.616 21.653 1.00 96.81 203 SER A CA 1
ATOM 1587 C C . SER A 1 203 ? -21.249 -7.343 22.431 1.00 96.81 203 SER A C 1
ATOM 1589 O O . SER A 1 203 ? -22.305 -7.896 22.117 1.00 96.81 203 SER A O 1
ATOM 1591 N N . ALA A 1 204 ? -21.176 -6.443 23.411 1.00 96.94 204 ALA A N 1
ATOM 1592 C CA . ALA A 1 204 ? -22.328 -5.904 24.125 1.00 96.94 204 ALA A CA 1
ATOM 1593 C C . ALA A 1 204 ? -22.158 -4.392 24.279 1.00 96.94 204 ALA A C 1
ATOM 1595 O O . ALA A 1 204 ? -21.164 -3.939 24.844 1.00 96.94 204 ALA A O 1
ATOM 1596 N N . GLY A 1 205 ? -23.119 -3.625 23.765 1.00 93.88 205 GLY A N 1
ATOM 1597 C CA . GLY A 1 205 ? -23.100 -2.171 23.866 1.00 93.88 205 GLY A CA 1
ATOM 1598 C C . GLY A 1 205 ? -23.182 -1.666 25.309 1.00 93.88 205 GLY A C 1
ATOM 1599 O O . GLY A 1 205 ? -23.871 -2.246 26.146 1.00 93.88 205 GLY A O 1
ATOM 1600 N N . ASN A 1 206 ? -22.482 -0.569 25.591 1.00 93.88 206 ASN A N 1
ATOM 1601 C CA . ASN A 1 206 ? -22.408 0.085 26.895 1.00 93.88 206 ASN A CA 1
ATOM 1602 C C . ASN A 1 206 ? -22.746 1.590 26.874 1.00 93.88 206 ASN A C 1
ATOM 1604 O O . ASN A 1 206 ? -22.527 2.275 27.871 1.00 93.88 206 ASN A O 1
ATOM 1608 N N . GLY A 1 207 ? -23.301 2.111 25.778 1.00 90.50 207 GLY A N 1
ATOM 1609 C CA . GLY A 1 207 ? -23.555 3.536 25.607 1.00 90.50 207 GLY A CA 1
ATOM 1610 C C . GLY A 1 207 ? -24.076 3.913 24.221 1.00 90.50 207 GLY A C 1
ATOM 1611 O O . GLY A 1 207 ? -24.098 3.119 23.281 1.00 90.50 207 GLY A O 1
ATOM 1612 N N . VAL A 1 208 ? -24.522 5.164 24.098 1.00 91.00 208 VAL A N 1
ATOM 1613 C CA . VAL A 1 208 ? -24.884 5.767 22.807 1.00 91.00 208 VAL A CA 1
ATOM 1614 C C . VAL A 1 208 ? -23.603 6.050 22.040 1.00 91.00 208 VAL A C 1
ATOM 1616 O O . VAL A 1 208 ? -22.690 6.639 22.605 1.00 91.00 208 VAL A O 1
ATOM 1619 N N . TYR A 1 209 ? -23.521 5.656 20.772 1.00 90.69 209 TYR A N 1
ATOM 1620 C CA . TYR A 1 209 ? -22.352 5.941 19.947 1.00 90.69 209 TYR A CA 1
ATOM 1621 C C . TYR A 1 209 ? -22.279 7.424 19.560 1.00 90.69 209 TYR A C 1
ATOM 1623 O O . TYR A 1 209 ? -23.249 7.971 19.037 1.00 90.69 209 TYR A O 1
ATOM 1631 N N . ASP A 1 210 ? -21.122 8.047 19.783 1.00 87.81 210 ASP A N 1
ATOM 1632 C CA . ASP A 1 210 ? -20.794 9.368 19.247 1.00 87.81 210 ASP A CA 1
ATOM 1633 C C . ASP A 1 210 ? -20.341 9.232 17.786 1.00 87.81 210 ASP A C 1
ATOM 1635 O O . ASP A 1 210 ? -19.349 8.555 17.492 1.00 87.81 210 ASP A O 1
ATOM 1639 N N . ALA A 1 211 ? -21.103 9.805 16.856 1.00 79.44 211 ALA A N 1
ATOM 1640 C CA . ALA A 1 211 ? -20.918 9.582 15.426 1.00 79.44 211 ALA A CA 1
ATOM 1641 C C . ALA A 1 211 ? -19.517 10.017 14.960 1.00 79.44 211 ALA A C 1
ATOM 1643 O O . ALA A 1 211 ? -19.077 11.125 15.246 1.00 79.44 211 ALA A O 1
ATOM 1644 N N . SER A 1 212 ? -18.837 9.182 14.167 1.00 82.00 212 SER A N 1
ATOM 1645 C CA . SER A 1 212 ? -17.482 9.442 13.643 1.00 82.00 212 SER A CA 1
ATOM 1646 C C . SER A 1 212 ? -16.359 9.486 14.687 1.00 82.00 212 SER A C 1
ATOM 1648 O O . SER A 1 212 ? -15.234 9.836 14.337 1.00 82.00 212 SER A O 1
ATOM 1650 N N . SER A 1 213 ? -16.620 9.095 15.939 1.00 79.25 213 SER A N 1
ATOM 1651 C CA . SER A 1 213 ? -15.591 9.035 16.992 1.00 79.25 213 SER A CA 1
ATOM 1652 C C . SER A 1 213 ? -14.544 7.939 16.754 1.00 79.25 213 SER A C 1
ATOM 1654 O O . SER A 1 213 ? -13.388 8.083 17.146 1.00 79.25 213 SER A O 1
ATOM 1656 N N . ALA A 1 214 ? -14.927 6.853 16.076 1.00 87.19 214 ALA A N 1
ATOM 1657 C CA . ALA A 1 214 ? -14.119 5.644 15.950 1.00 87.19 214 ALA A CA 1
ATOM 1658 C C . ALA A 1 214 ? -13.743 5.330 14.497 1.00 87.19 214 ALA A C 1
ATOM 1660 O O . ALA A 1 214 ? -14.483 5.614 13.553 1.00 87.19 214 ALA A O 1
ATOM 1661 N N . THR A 1 215 ? -12.603 4.667 14.329 1.00 88.81 215 THR A N 1
ATOM 1662 C CA . THR A 1 215 ? -12.147 4.115 13.051 1.00 88.81 215 THR A CA 1
ATOM 1663 C C . THR A 1 215 ? -12.056 2.598 13.130 1.00 88.81 215 THR A C 1
ATOM 1665 O O . THR A 1 215 ? -11.810 2.027 14.190 1.00 88.81 215 THR A O 1
ATOM 1668 N N . CYS A 1 216 ? -12.265 1.949 11.993 1.00 88.38 216 CYS A N 1
ATOM 1669 C CA . CYS A 1 216 ? -12.233 0.508 11.818 1.00 88.38 216 CYS A CA 1
ATOM 1670 C C . CYS A 1 216 ? -11.195 0.151 10.756 1.00 88.38 216 CYS A C 1
ATOM 1672 O O . CYS A 1 216 ? -11.254 0.664 9.637 1.00 88.38 216 CYS A O 1
ATOM 1674 N N . ASN A 1 217 ? -10.274 -0.745 11.094 1.00 85.75 217 ASN A N 1
ATOM 1675 C CA . ASN A 1 217 ? -9.254 -1.260 10.188 1.00 85.75 217 ASN A CA 1
ATOM 1676 C C . ASN A 1 217 ? -9.489 -2.751 9.975 1.00 85.75 217 ASN A C 1
ATOM 1678 O O . ASN A 1 217 ? -9.691 -3.480 10.945 1.00 85.75 217 ASN A O 1
ATOM 1682 N N . LEU A 1 218 ? -9.442 -3.204 8.723 1.00 83.81 218 LEU A N 1
ATOM 1683 C CA . LEU A 1 218 ? -9.381 -4.631 8.437 1.00 83.81 218 LEU A CA 1
ATOM 1684 C C . LEU A 1 218 ? -8.042 -5.171 8.942 1.00 83.81 218 LEU A C 1
ATOM 1686 O O . LEU A 1 218 ? -6.991 -4.614 8.628 1.00 83.81 218 LEU A O 1
ATOM 1690 N N . VAL A 1 219 ? -8.089 -6.247 9.717 1.00 77.00 219 VAL A N 1
ATOM 1691 C CA . VAL A 1 219 ? -6.902 -7.010 10.087 1.00 77.00 219 VAL A CA 1
ATOM 1692 C C . VAL A 1 219 ? -6.765 -8.103 9.040 1.00 77.00 219 VAL A C 1
ATOM 1694 O O . VAL A 1 219 ? -7.319 -9.191 9.180 1.00 77.00 219 VAL A O 1
ATOM 1697 N N . ASP A 1 220 ? -6.093 -7.772 7.940 1.00 66.44 220 ASP A N 1
ATOM 1698 C CA . ASP A 1 220 ? -5.700 -8.774 6.957 1.00 66.44 220 ASP A CA 1
ATOM 1699 C C . ASP A 1 220 ? -4.424 -9.436 7.474 1.00 66.44 220 ASP A C 1
ATOM 1701 O O . ASP A 1 220 ? -3.340 -8.848 7.438 1.00 66.44 220 ASP A O 1
ATOM 1705 N N . VAL A 1 221 ? -4.566 -10.617 8.076 1.00 52.75 221 VAL A N 1
ATOM 1706 C CA . VAL A 1 221 ? -3.406 -11.450 8.380 1.00 52.75 221 VAL A CA 1
ATOM 1707 C C . VAL A 1 221 ? -3.084 -12.161 7.072 1.00 52.75 221 VAL A C 1
ATOM 1709 O O . VAL A 1 221 ? -3.831 -13.077 6.711 1.00 52.75 221 VAL A O 1
ATOM 1712 N N . PRO A 1 222 ? -2.023 -11.767 6.337 1.00 49.28 222 PRO A N 1
ATOM 1713 C CA . PRO A 1 222 ? -1.662 -12.494 5.135 1.00 49.28 222 PRO A CA 1
ATOM 1714 C C . PRO A 1 222 ? -1.474 -13.969 5.509 1.00 49.28 222 PRO A C 1
ATOM 1716 O O . PRO A 1 222 ? -0.973 -14.257 6.608 1.00 49.28 222 PRO A O 1
ATOM 1719 N N . PRO A 1 223 ? -1.883 -14.912 4.640 1.00 47.28 223 PRO A N 1
ATOM 1720 C CA . PRO A 1 223 ? -1.626 -16.321 4.882 1.00 47.28 223 PRO A CA 1
ATOM 1721 C C . PRO A 1 223 ? -0.147 -16.495 5.223 1.00 47.28 223 PRO A C 1
ATOM 1723 O O . PRO A 1 223 ? 0.712 -15.798 4.674 1.00 47.28 223 PRO A O 1
ATOM 1726 N N . SER A 1 224 ? 0.144 -17.381 6.179 1.00 44.31 224 SER A N 1
ATOM 1727 C CA . SER A 1 224 ? 1.519 -17.649 6.590 1.00 44.31 224 SER A CA 1
ATOM 1728 C C . SER A 1 224 ? 2.361 -17.863 5.338 1.00 44.31 224 SER A C 1
ATOM 1730 O O . SER A 1 224 ? 1.982 -18.677 4.497 1.00 44.31 224 SER A O 1
ATOM 1732 N N . ILE A 1 225 ? 3.471 -17.130 5.200 1.00 44.06 225 ILE A N 1
ATOM 1733 C CA . ILE A 1 225 ? 4.443 -17.394 4.138 1.00 44.06 225 ILE A CA 1
ATOM 1734 C C . ILE A 1 225 ? 4.968 -18.802 4.406 1.00 44.06 225 ILE A C 1
ATOM 1736 O O . ILE A 1 225 ? 5.859 -19.006 5.237 1.00 44.06 225 ILE A O 1
ATOM 1740 N N . ILE A 1 226 ? 4.357 -19.787 3.752 1.00 39.03 226 ILE A N 1
ATOM 1741 C CA . ILE A 1 226 ? 4.875 -21.139 3.699 1.00 39.03 226 ILE A CA 1
ATOM 1742 C C . ILE A 1 226 ? 6.123 -20.983 2.843 1.00 39.03 226 ILE A C 1
ATOM 1744 O O . ILE A 1 226 ? 6.033 -20.838 1.626 1.00 39.03 226 ILE A O 1
ATOM 1748 N N . HIS A 1 227 ? 7.290 -20.904 3.481 1.00 35.31 227 HIS A N 1
ATOM 1749 C CA . HIS A 1 227 ? 8.525 -21.127 2.749 1.00 35.31 227 HIS A CA 1
ATOM 1750 C C . HIS A 1 227 ? 8.364 -22.529 2.170 1.00 35.31 227 HIS A C 1
ATOM 1752 O O . HIS A 1 227 ? 8.228 -23.483 2.940 1.00 35.31 227 HIS A O 1
ATOM 1758 N N . ALA A 1 228 ? 8.254 -22.632 0.844 1.00 38.47 228 ALA A N 1
ATOM 1759 C CA . ALA A 1 228 ? 8.316 -23.918 0.176 1.00 38.47 228 ALA A CA 1
ATOM 1760 C C . ALA A 1 228 ? 9.596 -24.602 0.678 1.00 38.47 228 ALA A C 1
ATOM 1762 O O . ALA A 1 228 ? 10.691 -24.061 0.506 1.00 38.47 228 ALA A O 1
ATOM 1763 N N . MET A 1 229 ? 9.418 -25.692 1.426 1.00 38.78 229 MET A N 1
ATOM 1764 C CA . MET A 1 229 ? 10.505 -26.589 1.812 1.00 38.78 229 MET A CA 1
ATOM 1765 C C . MET A 1 229 ? 10.969 -27.372 0.593 1.00 38.78 229 MET A C 1
ATOM 1767 O O . MET A 1 229 ? 10.095 -27.733 -0.229 1.00 38.78 229 MET A O 1
#

Secondary structure (DSSP, 8-state):
-EEEEEE--SS-SS-HHHHHHHHT--SSTTHHHHHHHHHHHHHHHHHHHTB-SS-EEEEEEESS--SSSEEEPSSB-EEEEEEEEEEBTTS-EE----BTTTEEEE-SSSS-EEEEPTT-----S-B-SSS-EEEEEEESS----PEEP-EE-SSSSPEEE-TT----TT-EEEEE--SSSGGG-EEEEEEE-SSSEEEETT----S---TT--EEEEE--PPP-----

Organism: NCBI:txid412755

pLDDT: mean 88.33, std 10.99, range [35.31, 98.12]

Sequence (229 aa):
MKKTIVTNPVYYALSLAAAKEHLRVDHTADDAYISTQIGVATLKAESYLRRKLITQTWQYFMDYWPEENYITLPFGQLNSITHIKYTDIDGTTNTDFDENDEWTKDTDSDPGRAVLSYGETYPTASLATNNPIEIQFVCGYGAHTPKIITGATNATPIVVTIASHGYVTGNEVYINGGTTQTSINGLWRITKVNDNTFSLTGSAGNGVYDASSATCNLVDVPPSIIHAM

Nearest PDB structures (foldseek):
  6toa-assembly1_D  TM=8.352E-01  e=2.110E-05  Rhodobacter capsulatus DE442
  6tba-assembly1_2A  TM=7.740E-01  e=2.229E-05  Rhodobacter capsulatus SB 1003
  6toa-assembly1_C  TM=8.210E-01  e=1.452E-04  Rhodobacter capsulatus DE442
  6te8-assembly1_B  TM=6.840E-01  e=5.451E-04  Rhodobacter capsulatus DE442
  4hiz-assembly1_A  TM=5.552E-01  e=3.594E-02  Escherichia phage phi92

Foldseek 3Di:
DDKDFPWDAPDFPDDLQRQCVVVVHDDCPCSVVSRVVSVVVQVVVCVVVQAHAEKTKMKDFDQDDDPDQKDQDGHAQFDWWPFKWFAAQVRDIDGPCDDPPQWHWDRVDTRTITGGDPPHDPDPGHGHRPRGIMIMTIGHDYHFDWFFFQAWDQAVFIKTFGAQPVDAQQWKKAKDQFDFFRQVGGIFRWHDPDRGMITGPRTHTDGGTDGRRMTMTTPPPDPPPPPPD

Radius of gyration: 22.75 Å; Cα contacts (8 Å, |Δi|>4): 491; chains: 1; bounding box: 53×44×56 Å

Mean predicted aligned error: 8.93 Å

InterPro domains:
  IPR006450 Phage HK97 gp6-like [TIGR01560] (16-55)
  IPR011738 Phage conserved hypothetical protein [TIGR02215] (1-147)
  IPR021146 Phage gp6-like head-tail connector protein [PF05135] (15-85)
  IPR023366 ATP synthase subunit alpha, N-terminal domain-like superfamily [G3DSA:2.40.30.20] (144-216)

Solvent-accessible surface area (backbone atoms only — not comparable to full-atom values): 12710 Å² total; per-residue (Å²): 119,57,75,45,82,76,39,78,51,96,45,57,93,62,54,64,68,60,51,26,59,76,69,69,52,91,71,71,90,53,50,68,58,53,48,49,48,51,52,53,50,49,53,50,49,25,64,74,68,55,33,42,70,36,37,29,32,36,36,40,28,34,81,68,83,70,96,56,71,47,46,78,45,81,40,32,46,35,76,47,74,79,49,44,32,38,25,29,66,89,68,52,74,46,75,86,55,40,80,81,63,46,23,39,81,37,54,86,45,79,51,10,32,43,32,48,30,93,92,50,74,81,84,85,67,61,58,24,97,68,59,19,29,41,34,35,32,33,28,21,77,39,78,60,64,71,41,61,30,62,40,47,46,65,32,77,52,24,39,39,29,31,79,75,62,81,74,53,64,70,43,38,32,41,27,43,54,39,79,53,19,48,58,64,41,45,79,34,46,33,41,55,74,55,63,37,32,33,30,34,63,93,34,54,47,70,34,67,51,59,67,56,49,22,35,38,31,79,55,80,74,73,77,77,82,72,73,84,123